Protein AF-A0A8H3FBH2-F1 (afdb_monomer_lite)

Foldseek 3Di:
DPPAAQDPLPDADAAAKWKWFFDFDDLADPVGDGHDSVVGDGAQKIFTQYGHQYHADPVRDHDDHPDHHGDIDGHDPDDADWRDHPPGIMGIDDFWWWFKAQQQFTQEIADPHPTDCCNVVSNLCSPVDDLQQWAWAWADDPQKIKTKTQAHPVVDDDPDQSSSRMMIIIIHGCVLPDLLVVLLSVVLVVVVCVVAPRVPDDSVPQHRNSNHVCNVVNVNLCCLSPPDPVNVVSSCPVCVVVCVCVVVHYYHHVCVVVVPPDPPPVDDDPPCVVVPVVVVCVVVVVVVVVVVVVVVVVVVVVVVVVVVVVVQVVVCVVQPPDPSPRPDDDPDDDD

Radius of gyration: 30.35 Å; chains: 1; bounding box: 99×45×97 Å

Structure (mmCIF, N/CA/C/O backbone):
data_AF-A0A8H3FBH2-F1
#
_entry.id   AF-A0A8H3FBH2-F1
#
loop_
_atom_site.group_PDB
_atom_site.id
_atom_site.type_symbol
_atom_site.label_atom_id
_atom_site.label_alt_id
_atom_site.label_comp_id
_atom_site.label_asym_id
_atom_site.label_entity_id
_atom_site.label_seq_id
_atom_site.pdbx_PDB_ins_code
_atom_site.Cartn_x
_atom_site.Cartn_y
_atom_site.Cartn_z
_atom_site.occupancy
_atom_site.B_iso_or_equiv
_atom_site.auth_seq_id
_atom_site.auth_comp_id
_atom_site.auth_asym_id
_atom_site.auth_atom_id
_atom_site.pdbx_PDB_model_num
ATOM 1 N N . MET A 1 1 ? 21.637 23.596 25.817 1.00 37.56 1 MET A N 1
ATOM 2 C CA . MET A 1 1 ? 20.342 23.343 26.482 1.00 37.56 1 MET A CA 1
ATOM 3 C C . MET A 1 1 ? 19.365 22.841 25.439 1.00 37.56 1 MET A C 1
ATOM 5 O O . MET A 1 1 ? 18.832 23.632 24.676 1.00 37.56 1 MET A O 1
ATOM 9 N N . THR A 1 2 ? 19.213 21.524 25.334 1.00 39.75 2 THR A N 1
ATOM 10 C CA . THR A 1 2 ? 18.189 20.899 24.494 1.00 39.75 2 THR A CA 1
ATOM 11 C C . THR A 1 2 ? 16.824 21.267 25.058 1.00 39.75 2 THR A C 1
ATOM 13 O O . THR A 1 2 ? 16.543 20.982 26.221 1.00 39.75 2 THR A O 1
ATOM 16 N N . THR A 1 3 ? 15.995 21.931 24.261 1.00 43.75 3 THR A N 1
ATOM 17 C CA . THR A 1 3 ? 14.602 22.256 24.578 1.00 43.75 3 THR A CA 1
ATOM 18 C C . THR A 1 3 ? 13.788 20.958 24.623 1.00 43.75 3 THR A C 1
ATOM 20 O O . THR A 1 3 ? 13.034 20.645 23.709 1.00 43.75 3 THR A O 1
ATOM 23 N N . ALA A 1 4 ? 14.004 20.137 25.651 1.00 55.59 4 ALA A N 1
ATOM 24 C CA . ALA A 1 4 ? 13.171 18.981 25.930 1.00 55.59 4 ALA A CA 1
ATOM 25 C C . ALA A 1 4 ? 11.784 19.496 26.334 1.00 55.59 4 ALA A C 1
ATOM 27 O O . ALA A 1 4 ? 11.672 20.436 27.126 1.00 55.59 4 ALA A O 1
ATOM 28 N N . LEU A 1 5 ? 10.737 18.918 25.745 1.00 59.06 5 LEU A N 1
ATOM 29 C CA . LEU A 1 5 ? 9.342 19.205 26.074 1.00 59.06 5 LEU A CA 1
ATOM 30 C C . LEU A 1 5 ? 9.166 19.133 27.601 1.00 59.06 5 LEU A C 1
ATOM 32 O O . LEU A 1 5 ? 9.368 18.078 28.192 1.00 59.06 5 LEU A O 1
ATOM 36 N N . LYS A 1 6 ? 8.836 20.259 28.248 1.00 60.28 6 LYS A N 1
ATOM 37 C CA . LYS A 1 6 ? 8.671 20.337 29.715 1.00 60.28 6 LYS A CA 1
ATOM 38 C C . LYS A 1 6 ? 7.256 19.982 30.185 1.00 60.28 6 LYS A C 1
ATOM 40 O O . LYS A 1 6 ? 7.051 19.766 31.371 1.00 60.28 6 LYS A O 1
ATOM 45 N N . SER A 1 7 ? 6.274 19.975 29.281 1.00 69.69 7 SER A N 1
ATOM 46 C CA . SER A 1 7 ? 4.864 19.748 29.605 1.00 69.69 7 SER A CA 1
ATOM 47 C C . SER A 1 7 ? 4.144 19.038 28.463 1.00 69.69 7 SER A C 1
ATOM 49 O O . SER A 1 7 ? 4.205 19.470 27.312 1.00 69.69 7 SER A O 1
ATOM 51 N N . ILE A 1 8 ? 3.413 17.968 28.779 1.00 70.81 8 ILE A N 1
ATOM 52 C CA . ILE A 1 8 ? 2.594 17.248 27.796 1.00 70.81 8 ILE A CA 1
ATOM 53 C C . ILE A 1 8 ? 1.389 18.081 27.338 1.00 70.81 8 ILE A C 1
ATOM 55 O O . ILE A 1 8 ? 0.970 17.986 26.190 1.00 70.81 8 ILE A O 1
ATOM 59 N N . LYS A 1 9 ? 0.884 18.982 28.195 1.00 69.44 9 LYS A N 1
ATOM 60 C CA . LYS A 1 9 ? -0.254 19.863 27.878 1.00 69.44 9 LYS A CA 1
ATOM 61 C C . LYS A 1 9 ? 0.059 20.880 26.775 1.00 69.44 9 LYS A C 1
ATOM 63 O O . LYS A 1 9 ? -0.863 21.390 26.153 1.00 69.44 9 LYS A O 1
ATOM 68 N N . SER A 1 10 ? 1.339 21.173 26.523 1.00 71.50 10 SER A N 1
ATOM 69 C CA . SER A 1 10 ? 1.757 22.027 25.400 1.00 71.50 10 SER A CA 1
ATOM 70 C C . SER A 1 10 ? 1.878 21.282 24.069 1.00 71.50 10 SER A C 1
ATOM 72 O O . SER A 1 10 ? 2.129 21.911 23.043 1.00 71.50 10 SER A O 1
ATOM 74 N N . LEU A 1 11 ? 1.721 19.954 24.061 1.00 75.94 11 LEU A N 1
ATOM 75 C CA . LEU A 1 11 ? 1.807 19.154 22.847 1.00 75.94 11 LEU A CA 1
ATOM 76 C C . LEU A 1 11 ? 0.431 19.083 22.175 1.00 75.94 11 LEU A C 1
ATOM 78 O O . LEU A 1 11 ? -0.388 18.224 22.489 1.00 75.94 11 LEU A O 1
ATOM 82 N N . ALA A 1 12 ? 0.184 19.994 21.236 1.00 79.75 12 ALA A N 1
ATOM 83 C CA . ALA A 1 12 ? -1.017 19.972 20.409 1.00 79.75 12 ALA A CA 1
ATOM 84 C C . ALA A 1 12 ? -0.816 19.032 19.203 1.00 79.75 12 ALA A C 1
ATOM 86 O O . ALA A 1 12 ? 0.066 19.286 18.374 1.00 79.75 12 ALA A O 1
ATOM 87 N N . PRO A 1 13 ? -1.610 17.955 19.062 1.00 78.56 13 PRO A N 1
ATOM 88 C CA . PRO A 1 13 ? -1.570 17.121 17.870 1.00 78.56 13 PRO A CA 1
ATOM 89 C C . PRO A 1 13 ? -2.038 17.926 16.656 1.00 78.56 13 PRO A C 1
ATOM 91 O O . PRO A 1 13 ? -2.981 18.710 16.736 1.00 78.56 13 PRO A O 1
ATOM 94 N N . LEU A 1 14 ? -1.385 17.737 15.513 1.00 78.25 14 LEU A N 1
ATOM 95 C CA . LEU A 1 14 ? -1.781 18.389 14.265 1.00 78.25 14 LEU A CA 1
ATOM 96 C C . LEU A 1 14 ? -2.680 17.473 13.432 1.00 78.25 14 LEU A C 1
ATOM 98 O O . LEU A 1 14 ? -2.502 16.255 13.439 1.00 78.25 14 LEU A O 1
ATOM 102 N N . LEU A 1 15 ? -3.575 18.082 12.651 1.00 77.75 15 LEU A N 1
ATOM 103 C CA . LEU A 1 15 ? -4.496 17.397 11.739 1.00 77.75 15 LEU A CA 1
ATOM 104 C C . LEU A 1 15 ? -5.381 16.370 12.473 1.00 77.75 15 LEU A C 1
ATOM 106 O O . LEU A 1 15 ? -5.963 16.670 13.508 1.00 77.75 15 LEU A O 1
ATOM 110 N N . ASP A 1 16 ? -5.482 15.168 11.925 1.00 67.62 16 ASP A N 1
ATOM 111 C CA . ASP A 1 16 ? -6.262 14.014 12.368 1.00 67.62 16 ASP A CA 1
ATOM 112 C C . ASP A 1 16 ? -5.559 13.170 13.445 1.00 67.62 16 ASP A C 1
ATOM 114 O O . ASP A 1 16 ? -5.942 12.032 13.696 1.00 67.62 16 ASP A O 1
ATOM 118 N N . ARG A 1 17 ? -4.499 13.690 14.070 1.00 75.25 17 ARG A N 1
ATOM 119 C CA . ARG A 1 17 ? -3.712 12.930 15.043 1.00 75.25 17 ARG A CA 1
ATOM 120 C C . ARG A 1 17 ? -4.320 13.003 16.436 1.00 75.25 17 ARG A C 1
ATOM 122 O O . ARG A 1 17 ? -4.796 14.052 16.867 1.00 75.25 17 ARG A O 1
ATOM 129 N N . ILE A 1 18 ? -4.212 11.899 17.167 1.00 79.56 18 ILE A N 1
ATOM 130 C CA . ILE A 1 18 ? -4.685 11.783 18.547 1.00 79.56 18 ILE A CA 1
ATOM 131 C C . ILE A 1 18 ? -3.493 11.418 19.430 1.00 79.56 18 ILE A C 1
ATOM 133 O O . ILE A 1 18 ? -2.770 10.460 19.147 1.00 79.56 18 ILE A O 1
ATOM 137 N N . LEU A 1 19 ? -3.274 12.209 20.480 1.00 82.06 19 LEU A N 1
ATOM 138 C CA . LEU A 1 19 ? -2.255 11.964 21.494 1.00 82.06 19 LEU A CA 1
ATOM 139 C C . LEU A 1 19 ? -2.876 11.184 22.643 1.00 82.06 19 LEU A C 1
ATOM 141 O O . LEU A 1 19 ? -3.835 11.643 23.270 1.00 82.06 19 LEU A O 1
ATOM 145 N N . VAL A 1 20 ? -2.294 10.027 22.939 1.00 82.38 20 VAL A N 1
ATOM 146 C CA . VAL A 1 20 ? -2.805 9.122 23.966 1.00 82.38 20 VAL A CA 1
ATOM 147 C C . VAL A 1 20 ? -1.720 8.716 24.959 1.00 82.38 20 VAL A C 1
ATOM 149 O O . VAL A 1 20 ? -0.533 8.658 24.626 1.00 82.38 20 VAL A O 1
ATOM 152 N N . GLN A 1 21 ? -2.154 8.405 26.179 1.00 82.75 21 GLN A N 1
ATOM 153 C CA . GLN A 1 21 ? -1.338 7.849 27.254 1.00 82.75 21 GLN A CA 1
ATOM 154 C C . GLN A 1 21 ? -1.846 6.453 27.614 1.00 82.75 21 GLN A C 1
ATOM 156 O O . GLN A 1 21 ? -3.028 6.300 27.924 1.00 82.75 21 GLN A O 1
ATOM 161 N N . ARG A 1 22 ? -0.968 5.443 27.591 1.00 78.56 22 ARG A N 1
ATOM 162 C CA . ARG A 1 22 ? -1.316 4.072 27.999 1.00 78.56 22 ARG A CA 1
ATOM 163 C C . ARG A 1 22 ? -1.758 4.037 29.458 1.00 78.56 22 ARG A C 1
ATOM 165 O O . ARG A 1 22 ? -1.122 4.637 30.323 1.00 78.56 22 ARG A O 1
ATOM 172 N N . ILE A 1 23 ? -2.838 3.313 29.723 1.00 81.06 23 ILE A N 1
ATOM 173 C CA . ILE A 1 23 ? -3.298 3.051 31.083 1.00 81.06 23 ILE A CA 1
ATOM 174 C C . ILE A 1 23 ? -2.440 1.919 31.643 1.00 81.06 23 ILE A C 1
ATOM 176 O O . ILE A 1 23 ? -2.420 0.814 31.102 1.00 81.06 23 ILE A O 1
ATOM 180 N N . LYS A 1 24 ? -1.713 2.201 32.726 1.00 74.38 24 LYS A N 1
ATOM 181 C CA . LYS A 1 24 ? -0.975 1.173 33.464 1.00 74.38 24 LYS A CA 1
ATOM 182 C C . LYS A 1 24 ? -1.979 0.241 34.142 1.00 74.38 24 LYS A C 1
ATOM 184 O O . LYS A 1 24 ? -2.943 0.711 34.744 1.00 74.38 24 LYS A O 1
ATOM 189 N N . ALA A 1 25 ? -1.761 -1.063 34.029 1.00 67.94 25 ALA A N 1
ATOM 190 C CA . ALA A 1 25 ? -2.580 -2.045 34.726 1.00 67.94 25 ALA A CA 1
ATOM 191 C C . ALA A 1 25 ? -2.380 -1.948 36.244 1.00 67.94 25 ALA A C 1
ATOM 193 O O . ALA A 1 25 ? -1.287 -1.634 36.722 1.00 67.94 25 ALA A O 1
ATOM 194 N N . GLU A 1 26 ? -3.449 -2.209 36.996 1.00 67.44 26 GLU A N 1
ATOM 195 C CA . GLU A 1 26 ? -3.398 -2.201 38.454 1.00 67.44 26 GLU A CA 1
ATOM 196 C C . GLU A 1 26 ? -2.443 -3.291 38.940 1.00 67.44 26 GLU A C 1
ATOM 198 O O . GLU A 1 26 ? -2.649 -4.485 38.725 1.00 67.44 26 GLU A O 1
ATOM 203 N N . THR A 1 27 ? -1.387 -2.873 39.635 1.00 68.06 27 THR A N 1
ATOM 204 C CA . THR A 1 27 ? -0.431 -3.785 40.269 1.00 68.06 27 THR A CA 1
ATOM 205 C C . THR A 1 27 ? -1.016 -4.442 41.514 1.00 68.06 27 THR A C 1
ATOM 207 O O . THR A 1 27 ? -0.369 -5.303 42.093 1.00 68.06 27 THR A O 1
ATOM 210 N N . LYS A 1 28 ? -2.232 -4.075 41.935 1.00 73.94 28 LYS A N 1
ATOM 211 C CA . LYS A 1 28 ? -2.906 -4.610 43.117 1.00 73.94 28 LYS A CA 1
ATOM 212 C C . LYS A 1 28 ? -4.163 -5.365 42.702 1.00 73.94 28 LYS A C 1
ATOM 214 O O . LYS A 1 28 ? -5.066 -4.808 42.096 1.00 73.94 28 LYS A O 1
ATOM 219 N N . THR A 1 29 ? -4.221 -6.641 43.055 1.00 71.75 29 THR A N 1
ATOM 220 C CA . THR A 1 29 ? -5.415 -7.476 42.859 1.00 71.75 29 THR A CA 1
ATOM 221 C C . THR A 1 29 ? -6.540 -7.072 43.821 1.00 71.75 29 THR A C 1
ATOM 223 O O . THR A 1 29 ? -6.287 -6.447 44.852 1.00 71.75 29 THR A O 1
ATOM 226 N N . ALA A 1 30 ? -7.785 -7.480 43.542 1.00 71.19 30 ALA A N 1
ATOM 227 C CA . ALA A 1 30 ? -8.941 -7.202 44.409 1.00 71.19 30 ALA A CA 1
ATOM 228 C C . ALA A 1 30 ? -8.778 -7.720 45.858 1.00 71.19 30 ALA A C 1
ATOM 230 O O . ALA A 1 30 ? -9.409 -7.202 46.774 1.00 71.19 30 ALA A O 1
ATOM 231 N N . SER A 1 31 ? -7.902 -8.709 46.080 1.00 74.94 31 SER A N 1
ATOM 232 C CA . SER A 1 31 ? -7.540 -9.246 47.402 1.00 74.94 31 SER A CA 1
ATOM 233 C C . SER A 1 31 ? -6.403 -8.485 48.098 1.00 74.94 31 SER A C 1
ATOM 235 O O . SER A 1 31 ? -6.036 -8.809 49.224 1.00 74.94 31 SER A O 1
ATOM 237 N N . GLY A 1 32 ? -5.834 -7.471 47.447 1.00 77.31 32 GLY A N 1
ATOM 238 C CA . GLY A 1 32 ? -4.784 -6.618 47.990 1.00 77.31 32 GLY A CA 1
ATOM 239 C C . GLY A 1 32 ? -3.350 -7.091 47.751 1.00 77.31 32 GLY A C 1
ATOM 240 O O . GLY A 1 32 ? -2.427 -6.446 48.247 1.00 77.31 32 GLY A O 1
ATOM 241 N N . ILE A 1 33 ? -3.150 -8.163 46.981 1.00 78.00 33 ILE A N 1
ATOM 242 C CA . ILE A 1 33 ? -1.821 -8.694 46.648 1.00 78.00 33 ILE A CA 1
ATOM 243 C C . ILE A 1 33 ? -1.201 -7.854 45.531 1.00 78.00 33 ILE A C 1
ATOM 245 O O . ILE A 1 33 ? -1.842 -7.648 44.494 1.00 78.00 33 ILE A O 1
ATOM 249 N N . TYR A 1 34 ? 0.041 -7.410 45.744 1.00 76.62 34 TYR A N 1
ATOM 250 C CA . TYR A 1 34 ? 0.840 -6.714 44.739 1.00 76.62 34 TYR A CA 1
ATOM 251 C C . TYR A 1 34 ? 1.472 -7.712 43.765 1.00 76.62 34 TYR A C 1
ATOM 253 O O . TYR A 1 34 ? 2.192 -8.623 44.173 1.00 76.62 34 TYR A O 1
ATOM 261 N N . LEU A 1 35 ? 1.197 -7.536 42.477 1.00 74.50 35 LEU A N 1
ATOM 262 C CA . LEU A 1 35 ? 1.805 -8.284 41.390 1.00 74.50 35 LEU A CA 1
ATOM 263 C C . LEU A 1 35 ? 3.151 -7.643 41.014 1.00 74.50 35 LEU A C 1
ATOM 265 O O . LEU A 1 35 ? 3.231 -6.414 40.924 1.00 74.50 35 LEU A O 1
ATOM 269 N N . PRO A 1 36 ? 4.200 -8.447 40.759 1.00 71.19 36 PRO A N 1
ATOM 270 C CA . PRO A 1 36 ? 5.440 -7.938 40.185 1.00 71.19 36 PRO A CA 1
ATOM 271 C C . PRO A 1 36 ? 5.152 -7.296 38.825 1.00 71.19 36 PRO A C 1
ATOM 273 O O . PRO A 1 36 ? 4.384 -7.858 38.043 1.00 71.19 36 PRO A O 1
ATOM 276 N N . GLU A 1 37 ? 5.797 -6.171 38.506 1.00 64.19 37 GLU A N 1
ATOM 277 C CA . GLU A 1 37 ? 5.580 -5.453 37.235 1.00 64.19 37 GLU A CA 1
ATOM 278 C C . GLU A 1 37 ? 5.774 -6.352 36.000 1.00 64.19 37 GLU A C 1
ATOM 280 O O . GLU A 1 37 ? 5.047 -6.221 35.023 1.00 64.19 37 GLU A O 1
ATOM 285 N N . SER A 1 38 ? 6.668 -7.343 36.072 1.00 60.25 38 SER A N 1
ATOM 286 C CA . SER A 1 38 ? 6.904 -8.332 35.007 1.00 60.25 38 SER A CA 1
ATOM 287 C C . SER A 1 38 ? 5.741 -9.303 34.758 1.00 60.25 38 SER A C 1
ATOM 289 O O . SER A 1 38 ? 5.707 -9.972 33.729 1.00 60.25 38 SER A O 1
ATOM 291 N N . SER A 1 39 ? 4.802 -9.415 35.700 1.00 60.56 39 SER A N 1
ATOM 292 C CA . SER A 1 39 ? 3.634 -10.309 35.627 1.00 60.56 39 SER A CA 1
ATOM 293 C C . SER A 1 39 ? 2.360 -9.580 35.190 1.00 60.56 39 SER A C 1
ATOM 295 O O . SER A 1 39 ? 1.330 -10.208 34.937 1.00 60.56 39 SER A O 1
ATOM 297 N N . VAL A 1 40 ? 2.418 -8.249 35.115 1.00 60.75 40 VAL A N 1
ATOM 298 C CA . VAL A 1 40 ? 1.292 -7.389 34.773 1.00 60.75 40 VAL A CA 1
ATOM 299 C C . VAL A 1 40 ? 1.250 -7.223 33.253 1.00 60.75 40 VAL A C 1
ATOM 301 O O . VAL A 1 40 ? 2.137 -6.621 32.656 1.00 60.75 40 VAL A O 1
ATOM 304 N N . LYS A 1 41 ? 0.216 -7.772 32.603 1.00 59.31 41 LYS A N 1
ATOM 305 C CA . LYS A 1 41 ? 0.014 -7.588 31.158 1.00 59.31 41 LYS A CA 1
ATOM 306 C C . LYS A 1 41 ? -0.289 -6.119 30.862 1.00 59.31 41 LYS A C 1
ATOM 308 O O . LYS A 1 41 ? -1.205 -5.556 31.461 1.00 59.31 41 LYS A O 1
ATOM 313 N N . GLU A 1 42 ? 0.437 -5.523 29.917 1.00 62.28 42 GLU A N 1
ATOM 314 C CA . GLU A 1 42 ? 0.102 -4.194 29.406 1.00 62.28 42 GLU A CA 1
ATOM 315 C C . GLU A 1 42 ? -1.328 -4.192 28.854 1.00 62.28 42 GLU A C 1
ATOM 317 O O . GLU A 1 42 ? -1.708 -5.044 28.044 1.00 62.28 42 GLU A O 1
ATOM 322 N N . LEU A 1 43 ? -2.139 -3.239 29.316 1.00 64.25 43 LEU A N 1
ATOM 323 C CA . LEU A 1 43 ? -3.492 -3.064 28.812 1.00 64.25 43 LEU A CA 1
ATOM 324 C C . LEU A 1 43 ? -3.436 -2.355 27.460 1.00 64.25 43 LEU A C 1
ATOM 326 O O . LEU A 1 43 ? -2.757 -1.342 27.282 1.00 64.25 43 LEU A O 1
ATOM 330 N N . ASN A 1 44 ? -4.235 -2.850 26.521 1.00 75.31 44 ASN A N 1
ATOM 331 C CA . ASN A 1 44 ? -4.481 -2.223 25.221 1.00 75.31 44 ASN A CA 1
ATOM 332 C C . ASN A 1 44 ? -5.421 -1.023 25.336 1.00 75.31 44 ASN A C 1
ATOM 334 O O . ASN A 1 44 ? -6.284 -0.809 24.493 1.00 75.31 44 ASN A O 1
ATOM 338 N N . GLU A 1 45 ? -5.299 -0.261 26.413 1.00 78.94 45 GLU A N 1
ATOM 339 C CA . GLU A 1 45 ? -6.182 0.841 26.738 1.00 78.94 45 GLU A CA 1
ATOM 340 C C . GLU A 1 45 ? -5.355 2.101 26.951 1.00 78.94 45 GLU A C 1
ATOM 342 O O . GLU A 1 45 ? -4.277 2.081 27.550 1.00 78.94 45 GLU A O 1
ATOM 347 N N . ALA A 1 46 ? -5.875 3.219 26.465 1.00 82.25 46 ALA A N 1
ATOM 348 C CA . ALA A 1 46 ? -5.251 4.517 26.614 1.00 82.25 46 ALA A CA 1
ATOM 349 C C . ALA A 1 46 ? -6.279 5.574 26.986 1.00 82.25 46 ALA A C 1
ATOM 351 O O . ALA A 1 46 ? -7.459 5.466 26.653 1.00 82.25 46 ALA A O 1
ATOM 352 N N . ARG A 1 47 ? -5.809 6.632 27.640 1.00 83.62 47 ARG A N 1
ATOM 353 C CA . ARG A 1 47 ? -6.562 7.868 27.811 1.00 83.62 47 ARG A CA 1
ATOM 354 C C . ARG A 1 47 ? -6.141 8.863 26.737 1.00 83.62 47 ARG A C 1
ATOM 356 O O . ARG A 1 47 ? -4.949 9.113 26.553 1.00 83.62 47 ARG A O 1
ATOM 363 N N . VAL A 1 48 ? -7.115 9.446 26.050 1.00 85.38 48 VAL A N 1
ATOM 364 C CA . VAL A 1 48 ? -6.881 10.532 25.096 1.00 85.38 48 VAL A CA 1
ATOM 365 C C . VAL A 1 48 ? -6.530 11.799 25.869 1.00 85.38 48 VAL A C 1
ATOM 367 O O . VAL A 1 48 ? -7.312 12.259 26.699 1.00 85.38 48 VAL A O 1
ATOM 370 N N . LEU A 1 49 ? -5.356 12.372 25.608 1.00 83.75 49 LEU A N 1
ATOM 371 C CA . LEU A 1 49 ? -4.910 13.611 26.255 1.00 83.75 49 LEU A CA 1
ATOM 372 C C . LEU A 1 49 ? -5.200 14.840 25.407 1.00 83.75 49 LEU A C 1
ATOM 374 O O . LEU A 1 49 ? -5.572 15.885 25.933 1.00 83.75 49 LEU A O 1
ATOM 378 N N . ALA A 1 50 ? -5.019 14.714 24.096 1.00 83.50 50 ALA A N 1
ATOM 379 C CA . ALA A 1 50 ? -5.282 15.784 23.158 1.00 83.50 50 ALA A CA 1
ATOM 380 C C . ALA A 1 50 ? -5.677 15.213 21.801 1.00 83.50 50 ALA A C 1
ATOM 382 O O . ALA A 1 50 ? -5.239 14.134 21.393 1.00 83.50 50 ALA A O 1
ATOM 383 N N . VAL A 1 51 ? -6.490 15.983 21.093 1.00 83.94 51 VAL A N 1
ATOM 384 C CA . VAL A 1 51 ? -7.025 15.640 19.784 1.00 83.94 51 VAL A CA 1
ATOM 385 C C . VAL A 1 5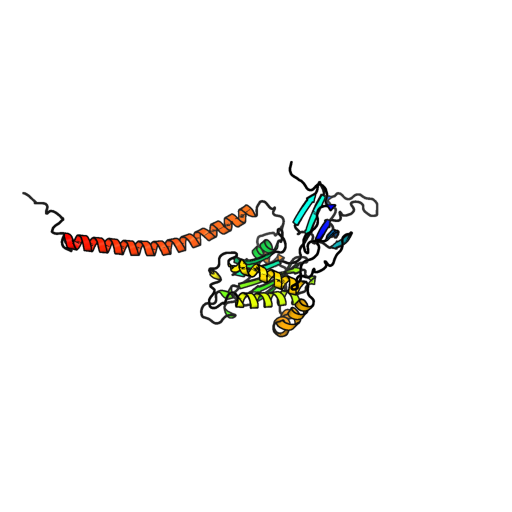1 ? -6.686 16.787 18.847 1.00 83.94 51 VAL A C 1
ATOM 387 O O . VAL A 1 51 ? -6.865 17.953 19.200 1.00 83.94 51 VAL A O 1
ATOM 390 N N . GLY A 1 52 ? -6.136 16.464 17.681 1.00 79.25 52 GLY A N 1
ATOM 391 C CA . GLY A 1 52 ? -5.849 17.466 16.669 1.00 79.25 52 GLY A CA 1
ATOM 392 C C . GLY A 1 52 ? -7.125 18.058 16.066 1.00 79.25 52 GLY A C 1
ATOM 393 O O . GLY A 1 52 ? -8.212 17.511 16.229 1.00 79.25 52 GLY A O 1
ATOM 394 N N . PRO A 1 53 ? -7.026 19.179 15.340 1.00 77.81 53 PRO A N 1
ATOM 395 C CA . PRO A 1 53 ? -8.180 19.900 14.798 1.00 77.81 53 PRO A CA 1
ATOM 396 C C . PRO A 1 53 ? -8.928 19.159 13.672 1.00 77.81 53 PRO A C 1
ATOM 398 O O . PRO A 1 53 ? -9.815 19.746 13.052 1.00 77.81 53 PRO A O 1
ATOM 401 N N . GLY A 1 54 ? -8.550 17.918 13.363 1.00 67.50 54 GLY A N 1
ATOM 402 C CA . GLY A 1 54 ? -9.114 17.140 12.273 1.00 67.50 54 GLY A CA 1
ATOM 403 C C . GLY A 1 54 ? -8.362 17.311 10.957 1.00 67.50 54 GLY A C 1
ATOM 404 O O . GLY A 1 54 ? -7.694 18.323 10.712 1.00 67.50 54 GLY A O 1
ATOM 405 N N . GLY A 1 55 ? -8.462 16.294 10.100 1.00 67.06 55 GLY A N 1
ATOM 406 C CA . GLY A 1 55 ? -8.045 16.389 8.701 1.00 67.06 55 GLY A CA 1
ATOM 407 C C . GLY A 1 55 ? -8.955 17.342 7.920 1.00 67.06 55 GLY A C 1
ATOM 408 O O . GLY A 1 55 ? -10.020 17.716 8.399 1.00 67.06 55 GLY A O 1
ATOM 409 N N . LEU A 1 56 ? -8.541 17.750 6.722 1.00 66.25 56 LEU A N 1
ATOM 410 C CA . LEU A 1 56 ? -9.407 18.501 5.809 1.00 66.25 56 LEU A CA 1
ATOM 411 C C . LEU A 1 56 ? -10.096 17.531 4.844 1.00 66.25 56 LEU A C 1
ATOM 413 O O . LEU A 1 56 ? -9.460 16.581 4.378 1.00 66.25 56 LEU A O 1
ATOM 417 N N . ASP A 1 57 ? -11.370 17.773 4.556 1.00 61.34 57 ASP A N 1
ATOM 418 C CA . ASP A 1 57 ? -12.097 17.148 3.454 1.00 61.34 57 ASP A CA 1
ATOM 419 C C . ASP A 1 57 ? -11.731 17.800 2.105 1.00 61.34 57 ASP A C 1
ATOM 421 O O . ASP A 1 57 ? -10.821 18.632 2.010 1.00 61.34 57 ASP A O 1
ATOM 425 N N . LYS A 1 58 ? -12.386 17.363 1.024 1.00 54.69 58 LYS A N 1
ATOM 426 C CA . LYS A 1 58 ? -12.074 17.800 -0.348 1.00 54.69 58 LYS A CA 1
ATOM 427 C C . LYS A 1 58 ? -12.449 19.267 -0.580 1.00 54.69 58 LYS A C 1
ATOM 429 O O . LYS A 1 58 ? -11.875 19.911 -1.453 1.00 54.69 58 LYS A O 1
ATOM 434 N N . GLU A 1 59 ? -13.371 19.782 0.221 1.00 64.69 59 GLU A N 1
ATOM 435 C CA . GLU A 1 59 ? -13.911 21.134 0.191 1.00 64.69 59 GLU A CA 1
ATOM 436 C C . GLU A 1 59 ? -13.122 22.081 1.118 1.00 64.69 59 GLU A C 1
ATOM 438 O O . GLU A 1 59 ? -13.436 23.267 1.222 1.00 64.69 59 GLU A O 1
ATOM 443 N N . GLY A 1 60 ? -12.073 21.575 1.781 1.00 68.38 60 GLY A N 1
ATOM 444 C CA . GLY A 1 60 ? -11.233 22.337 2.705 1.00 68.38 60 GLY A CA 1
ATOM 445 C C . GLY A 1 60 ? -11.860 22.541 4.086 1.00 68.38 60 GLY A C 1
ATOM 446 O O . GLY A 1 60 ? -11.328 23.306 4.895 1.00 68.38 60 GLY A O 1
ATOM 447 N N . LYS A 1 61 ? -12.969 21.860 4.386 1.00 65.75 61 LYS A N 1
ATOM 448 C CA . LYS A 1 61 ? -13.628 21.868 5.690 1.00 65.75 61 LYS A CA 1
ATOM 449 C C . LYS A 1 61 ? -13.007 20.802 6.600 1.00 65.75 61 LYS A C 1
ATOM 451 O O . LYS A 1 61 ? -12.482 19.780 6.169 1.00 65.75 61 LYS A O 1
ATOM 456 N N . ARG A 1 62 ? -12.975 21.084 7.904 1.00 67.31 62 ARG A N 1
ATOM 457 C CA . ARG A 1 62 ? -12.358 20.198 8.902 1.00 67.31 62 ARG A CA 1
ATOM 458 C C . ARG A 1 62 ? -13.269 19.011 9.211 1.00 67.31 62 ARG A C 1
ATOM 460 O O . ARG A 1 62 ? -14.431 19.201 9.562 1.00 67.31 62 ARG A O 1
ATOM 467 N N . VAL A 1 63 ? -12.706 17.809 9.141 1.00 67.31 63 VAL A N 1
ATOM 468 C CA . VAL A 1 63 ? -13.324 16.556 9.579 1.00 67.31 63 VAL A CA 1
ATOM 469 C C . VAL A 1 63 ? -13.068 16.388 11.070 1.00 67.31 63 VAL A C 1
ATOM 471 O O . VAL A 1 63 ? -11.935 16.144 11.486 1.00 67.31 63 VAL A O 1
ATOM 474 N N . THR A 1 64 ? -14.117 16.525 11.876 1.00 69.44 64 THR A N 1
ATOM 475 C CA . THR A 1 64 ? -14.034 16.381 13.332 1.00 69.44 64 THR A CA 1
ATOM 476 C C . THR A 1 64 ? -13.602 14.959 13.714 1.00 69.44 64 THR A C 1
ATOM 478 O O . THR A 1 64 ? -14.206 13.998 13.234 1.00 69.44 64 THR A O 1
ATOM 481 N N . PRO A 1 65 ? -12.581 14.791 14.571 1.00 68.62 65 PRO A N 1
ATOM 482 C CA . PRO A 1 65 ? -12.187 13.477 15.075 1.00 68.62 65 PRO A CA 1
ATOM 483 C C . PRO A 1 65 ? -13.301 12.800 15.882 1.00 68.62 65 PRO A C 1
ATOM 485 O O . PRO A 1 65 ? -14.096 13.465 16.540 1.00 68.62 65 PRO A O 1
ATOM 488 N N . SER A 1 66 ? -13.336 11.468 15.861 1.00 70.19 66 SER A N 1
ATOM 489 C CA . SER A 1 66 ? -14.381 10.657 16.505 1.00 70.19 66 SER A CA 1
ATOM 490 C C . SER A 1 66 ? -14.242 10.518 18.024 1.00 70.19 66 SER A C 1
ATOM 492 O O . SER A 1 66 ? -15.088 9.891 18.654 1.00 70.19 66 SER A O 1
ATOM 494 N N . VAL A 1 67 ? -13.166 11.052 18.602 1.00 76.94 67 VAL A N 1
ATOM 495 C CA . VAL A 1 67 ? -12.856 10.989 20.035 1.00 76.94 67 VAL A CA 1
ATOM 496 C C . VAL A 1 67 ? -12.466 12.371 20.540 1.00 76.94 67 VAL A C 1
ATOM 498 O O . VAL A 1 67 ? -11.998 13.219 19.776 1.00 76.94 67 VAL A O 1
ATOM 501 N N . THR A 1 68 ? -12.630 12.588 21.837 1.00 82.50 68 THR A N 1
ATOM 502 C CA . THR A 1 68 ? -12.338 13.837 22.540 1.00 82.50 68 THR A CA 1
ATOM 503 C C . THR A 1 68 ? -11.319 13.619 23.660 1.00 82.50 68 THR A C 1
ATOM 505 O O . THR A 1 68 ? -11.023 12.492 24.060 1.00 82.50 68 THR A O 1
ATOM 508 N N . ALA A 1 69 ? -10.717 14.705 24.155 1.00 85.62 69 ALA A N 1
ATOM 509 C CA . ALA A 1 69 ? -9.798 14.619 25.286 1.00 85.62 69 ALA A CA 1
ATOM 510 C C . ALA A 1 69 ? -10.530 14.099 26.533 1.00 85.62 69 ALA A C 1
ATOM 512 O O . ALA A 1 69 ? -11.577 14.617 26.909 1.00 85.62 69 ALA A O 1
ATOM 513 N N . GLY A 1 70 ? -9.950 13.096 27.188 1.00 81.25 70 GLY A N 1
ATOM 514 C CA . GLY A 1 70 ? -10.531 12.410 28.339 1.00 81.25 70 GLY A CA 1
ATOM 515 C C . GLY A 1 70 ? -11.069 11.015 28.026 1.00 81.25 70 GLY A C 1
ATOM 516 O O . GLY A 1 70 ? -11.136 10.206 28.956 1.00 81.25 70 GLY A O 1
ATOM 517 N N . ASP A 1 71 ? -11.359 10.711 26.758 1.00 78.19 71 ASP A N 1
ATOM 518 C CA . ASP A 1 71 ? -11.911 9.419 26.351 1.00 78.19 71 ASP A CA 1
ATOM 519 C C . ASP A 1 71 ? -10.949 8.265 26.643 1.00 78.19 71 ASP A C 1
ATOM 521 O O . ASP A 1 71 ? -9.723 8.385 26.529 1.00 78.19 71 ASP A O 1
ATOM 525 N N . LYS A 1 72 ? -11.527 7.122 27.019 1.00 80.81 72 LYS A N 1
ATOM 526 C CA . LYS A 1 72 ? -10.814 5.855 27.148 1.00 80.81 72 LYS A CA 1
ATOM 527 C C . LYS A 1 72 ? -10.946 5.105 25.829 1.00 80.81 72 LYS A C 1
ATOM 529 O O . LYS A 1 72 ? -12.052 4.775 25.414 1.00 80.81 72 LYS A O 1
ATOM 534 N N . VAL A 1 73 ? -9.822 4.847 25.176 1.00 73.19 73 VAL A N 1
ATOM 535 C CA . VAL A 1 73 ? -9.773 4.240 23.845 1.00 73.19 73 VAL A CA 1
ATOM 536 C C . VAL A 1 73 ? -8.974 2.950 23.878 1.00 73.19 73 VAL A C 1
ATOM 538 O O . VAL A 1 73 ? -8.001 2.827 24.623 1.00 73.19 73 VAL A O 1
ATOM 541 N N . LEU A 1 74 ? -9.385 1.987 23.058 1.00 72.94 74 LEU A N 1
ATOM 542 C CA . LEU A 1 74 ? -8.588 0.796 22.812 1.00 72.94 74 LEU A CA 1
ATOM 543 C C . LEU A 1 74 ? -7.471 1.161 21.828 1.00 72.94 74 LEU A C 1
ATOM 545 O O . LEU A 1 74 ? -7.745 1.739 20.777 1.00 72.94 74 LEU A O 1
ATOM 549 N N . ILE A 1 75 ? -6.227 0.831 22.159 1.00 65.38 75 ILE A N 1
ATOM 550 C CA . ILE A 1 75 ? -5.071 1.059 21.289 1.00 65.38 75 ILE A CA 1
ATOM 551 C C . ILE A 1 75 ? -4.346 -0.260 21.028 1.00 65.38 75 ILE A C 1
ATOM 553 O O . ILE A 1 75 ? -4.326 -1.130 21.902 1.00 65.38 75 ILE A O 1
ATOM 557 N N . PRO A 1 76 ? -3.742 -0.446 19.845 1.00 53.50 76 PRO A N 1
ATOM 558 C CA . PRO A 1 76 ? -3.008 -1.669 19.554 1.00 53.50 76 PRO A CA 1
ATOM 559 C C . PRO A 1 76 ? -1.833 -1.850 20.533 1.00 53.50 76 PRO A C 1
ATOM 561 O O . PRO A 1 76 ? -1.277 -0.875 21.049 1.00 53.50 76 PRO A O 1
ATOM 564 N N . GLN A 1 77 ? -1.422 -3.102 20.773 1.00 50.09 77 GLN A N 1
ATOM 565 C CA . GLN A 1 77 ? -0.259 -3.427 21.626 1.00 50.09 77 GLN A CA 1
ATOM 566 C C . GLN A 1 77 ? 1.005 -2.694 21.163 1.00 50.09 77 GLN A C 1
ATOM 568 O O . GLN A 1 77 ? 1.804 -2.254 21.980 1.00 50.09 77 GLN A O 1
ATOM 573 N N . TYR A 1 78 ? 1.133 -2.477 19.852 1.00 42.88 78 TYR A N 1
ATOM 574 C CA . TYR A 1 78 ? 2.294 -1.861 19.223 1.00 42.88 78 TYR A CA 1
ATOM 575 C C . TYR A 1 78 ? 1.859 -0.866 18.140 1.00 42.88 78 TYR A C 1
ATOM 577 O O . TYR A 1 78 ? 0.838 -1.066 17.481 1.00 42.88 78 TYR A O 1
ATOM 585 N N . GLY A 1 79 ? 2.638 0.202 17.942 1.00 45.66 79 GLY A N 1
ATOM 586 C CA . GLY A 1 79 ? 2.401 1.218 16.910 1.00 45.66 79 GLY A CA 1
ATOM 587 C C . GLY A 1 79 ? 2.411 2.654 17.439 1.00 45.66 79 GLY A C 1
ATOM 588 O O . GLY A 1 79 ? 2.622 2.897 18.624 1.00 45.66 79 GLY A O 1
ATOM 589 N N . GLY A 1 80 ? 2.186 3.608 16.533 1.00 50.91 80 GLY A N 1
ATOM 590 C CA . GLY A 1 80 ? 2.209 5.040 16.828 1.00 50.91 80 GLY A CA 1
ATOM 591 C C . GLY A 1 80 ? 3.619 5.635 16.921 1.00 50.91 80 GLY A C 1
ATOM 592 O O . GLY A 1 80 ? 4.623 4.922 16.935 1.00 50.91 80 GLY A O 1
ATOM 593 N N . SER A 1 81 ? 3.729 6.964 16.888 1.00 53.66 81 SER A N 1
ATOM 594 C CA . SER A 1 81 ? 5.009 7.663 17.079 1.00 53.66 81 SER A CA 1
ATOM 595 C C . SER A 1 81 ? 5.210 7.950 18.570 1.00 53.66 81 SER A C 1
ATOM 597 O O . SER A 1 81 ? 4.395 8.693 19.125 1.00 53.66 81 SER A O 1
ATOM 599 N N . PRO A 1 82 ? 6.244 7.388 19.225 1.00 59.97 82 PRO A N 1
ATOM 600 C CA . PRO A 1 82 ? 6.474 7.621 20.643 1.00 59.97 82 PRO A CA 1
ATOM 601 C C . PRO A 1 82 ? 6.965 9.051 20.878 1.00 59.97 82 PRO A C 1
ATOM 603 O O . PRO A 1 82 ? 7.836 9.552 20.162 1.00 59.97 82 PRO A O 1
ATOM 606 N N . VAL A 1 83 ? 6.420 9.697 21.904 1.00 65.69 83 VAL A N 1
ATOM 607 C CA . VAL A 1 83 ? 6.849 11.006 22.395 1.00 65.69 83 VAL A CA 1
ATOM 608 C C . VAL A 1 83 ? 7.153 10.858 23.878 1.00 65.69 83 VAL A C 1
ATOM 610 O O . VAL A 1 83 ? 6.266 10.523 24.658 1.00 65.69 83 VAL A O 1
ATOM 613 N N . LYS A 1 84 ? 8.406 11.098 24.271 1.00 67.31 84 LYS A N 1
ATOM 614 C CA . LYS A 1 84 ? 8.815 11.102 25.680 1.00 67.31 84 LYS A CA 1
ATOM 615 C C . LYS A 1 84 ? 8.747 12.518 26.230 1.00 67.31 84 LYS A C 1
ATOM 617 O O . LYS A 1 84 ? 9.315 13.438 25.638 1.00 67.31 84 LYS A O 1
ATOM 622 N N . VAL A 1 85 ? 8.065 12.683 27.357 1.00 66.62 85 VAL A N 1
ATOM 623 C CA . VAL A 1 85 ? 8.019 13.941 28.109 1.00 66.62 85 VAL A CA 1
ATOM 624 C C . VAL A 1 85 ? 8.323 13.599 29.563 1.00 66.62 85 VAL A C 1
ATOM 626 O O . VAL A 1 85 ? 7.485 13.034 30.258 1.00 66.62 85 VAL A O 1
ATOM 629 N N . GLY A 1 86 ? 9.548 13.896 30.006 1.00 73.06 86 GLY A N 1
ATOM 630 C CA . GLY A 1 86 ? 10.058 13.399 31.287 1.00 73.06 86 GLY A CA 1
ATOM 631 C C . GLY A 1 86 ? 10.201 11.873 31.282 1.00 73.06 86 GLY A C 1
ATOM 632 O O . GLY A 1 86 ? 10.741 11.316 30.325 1.00 73.06 86 GLY A O 1
ATOM 633 N N . ASP A 1 87 ? 9.681 11.226 32.327 1.00 66.31 87 ASP A N 1
ATOM 634 C CA . ASP A 1 87 ? 9.730 9.768 32.527 1.00 66.31 87 ASP A CA 1
ATOM 635 C C . ASP A 1 87 ? 8.480 9.034 32.000 1.00 66.31 87 ASP A C 1
ATOM 637 O O . ASP A 1 87 ? 8.364 7.815 32.129 1.00 66.31 87 ASP A O 1
ATOM 641 N N . GLU A 1 88 ? 7.535 9.760 31.393 1.00 54.03 88 GLU A N 1
ATOM 642 C CA . GLU A 1 88 ? 6.316 9.191 30.814 1.00 54.03 88 GLU A CA 1
ATOM 643 C C . GLU A 1 88 ? 6.389 9.105 29.282 1.00 54.03 88 GLU A C 1
ATOM 645 O O . GLU A 1 88 ? 6.891 10.005 28.594 1.00 54.03 88 GLU A O 1
ATOM 650 N N . GLU A 1 89 ? 5.856 8.009 28.736 1.00 59.03 89 GLU A N 1
ATOM 651 C CA . GLU A 1 89 ? 5.819 7.732 27.301 1.00 59.03 89 GLU A CA 1
ATOM 652 C C . GLU A 1 89 ? 4.396 7.868 26.742 1.00 59.03 89 GLU A C 1
ATOM 654 O O . GLU A 1 89 ? 3.438 7.276 27.245 1.00 59.03 89 GLU A O 1
ATOM 659 N N . TYR A 1 90 ? 4.273 8.652 25.672 1.00 66.25 90 TYR A N 1
ATOM 660 C CA . TYR A 1 90 ? 3.028 8.920 24.955 1.00 66.25 90 TYR A CA 1
ATOM 661 C C . TYR A 1 90 ? 3.128 8.405 23.521 1.00 66.25 90 TYR A C 1
ATOM 663 O O . TYR A 1 90 ? 4.223 8.276 22.978 1.00 66.25 90 TYR A O 1
ATOM 671 N N . SER A 1 91 ? 1.996 8.117 22.880 1.00 54.81 91 SER A N 1
ATOM 672 C CA . SER A 1 91 ? 1.965 7.598 21.505 1.00 54.81 91 SER A CA 1
ATOM 673 C C . SER A 1 91 ? 1.012 8.393 20.616 1.00 54.81 91 SER A C 1
ATOM 675 O O . SER A 1 91 ? -0.047 8.840 21.055 1.00 54.81 91 SER A O 1
ATOM 677 N N . LEU A 1 92 ? 1.403 8.567 19.352 1.00 49.12 92 LEU A N 1
ATOM 678 C CA . LEU A 1 92 ? 0.636 9.271 18.322 1.00 49.12 92 LEU A CA 1
ATOM 679 C C . LEU A 1 92 ? 0.199 8.287 17.232 1.00 49.12 92 LEU A C 1
ATOM 681 O O . LEU A 1 92 ? 1.056 7.782 16.509 1.00 49.12 92 LEU A O 1
ATOM 685 N N . PHE A 1 93 ? -1.099 8.020 17.100 1.00 42.03 93 PHE A N 1
ATOM 686 C CA . PHE A 1 93 ? -1.631 7.015 16.165 1.00 42.03 93 PHE A CA 1
ATOM 687 C C . PHE A 1 93 ? -2.225 7.634 14.893 1.00 42.03 93 PHE A C 1
ATOM 689 O O . PHE A 1 93 ? -2.702 8.772 14.911 1.00 42.03 93 PHE A O 1
ATOM 696 N N . ARG A 1 94 ? -2.182 6.872 13.789 1.00 52.78 94 ARG A N 1
ATOM 697 C CA . ARG A 1 94 ? -2.872 7.160 12.524 1.00 52.78 94 ARG A CA 1
ATOM 698 C C . ARG A 1 94 ? -3.205 5.853 11.795 1.00 52.78 94 ARG A C 1
ATOM 700 O O . ARG A 1 94 ? -2.484 4.876 11.959 1.00 52.78 94 ARG A O 1
ATOM 707 N N . ASP A 1 95 ? -4.306 5.846 11.049 1.00 43.53 95 ASP A N 1
ATOM 708 C CA . ASP A 1 95 ? -5.142 4.644 10.950 1.00 43.53 95 ASP A CA 1
ATOM 709 C C . ASP A 1 95 ? -4.894 3.703 9.750 1.00 43.53 95 ASP A C 1
ATOM 711 O O . ASP A 1 95 ? -5.453 2.611 9.748 1.00 43.53 95 ASP A O 1
ATOM 715 N N . HIS A 1 96 ? -4.076 4.027 8.733 1.00 52.53 96 HIS A N 1
ATOM 716 C CA . HIS A 1 96 ? -4.035 3.193 7.510 1.00 52.53 96 HIS A CA 1
ATOM 717 C C . HIS A 1 96 ? -2.723 3.219 6.717 1.00 52.53 96 HIS A C 1
ATOM 719 O O . HIS A 1 96 ? -2.106 4.266 6.553 1.00 52.53 96 HIS A O 1
ATOM 725 N N . ASP A 1 97 ? -2.345 2.092 6.118 1.00 72.50 97 ASP A N 1
ATOM 726 C CA . ASP A 1 97 ? -1.137 1.981 5.300 1.00 72.50 97 ASP A CA 1
ATOM 727 C C . ASP A 1 97 ? -1.384 1.134 4.041 1.00 72.50 97 ASP A C 1
ATOM 729 O O . ASP A 1 97 ? -2.021 0.078 4.098 1.00 72.50 97 ASP A O 1
ATOM 733 N N . SER A 1 98 ? -0.856 1.575 2.896 1.00 83.56 98 SER A N 1
ATOM 734 C CA . SER A 1 98 ? -1.004 0.879 1.608 1.00 83.56 98 SER A CA 1
ATOM 735 C C . SER A 1 98 ? 0.222 1.030 0.714 1.00 83.56 98 SER A C 1
ATOM 737 O O . SER A 1 98 ? 0.951 2.018 0.811 1.00 83.56 98 SER A O 1
ATOM 739 N N . CYS A 1 99 ? 0.449 0.069 -0.180 1.00 88.12 99 CYS A N 1
ATOM 740 C CA . CYS A 1 99 ? 1.504 0.153 -1.183 1.00 88.12 99 CYS A CA 1
ATOM 741 C C . CYS A 1 99 ? 1.134 -0.560 -2.487 1.00 88.12 99 CYS A C 1
ATOM 743 O O . CYS A 1 99 ? 0.248 -1.416 -2.532 1.00 88.12 99 CYS A O 1
ATOM 745 N N . ILE A 1 100 ? 1.840 -0.187 -3.551 1.00 92.25 100 ILE A N 1
ATOM 746 C CA . ILE A 1 100 ? 1.844 -0.887 -4.834 1.00 92.25 100 ILE A CA 1
ATOM 747 C C . ILE A 1 100 ? 3.283 -1.304 -5.104 1.00 92.25 100 ILE A C 1
ATOM 749 O O . ILE A 1 100 ? 4.208 -0.490 -5.011 1.00 92.25 100 ILE A O 1
ATOM 753 N N . ALA A 1 101 ? 3.477 -2.574 -5.426 1.00 90.62 101 ALA A N 1
ATOM 754 C CA . ALA A 1 101 ? 4.785 -3.159 -5.662 1.00 90.62 101 ALA A CA 1
ATOM 755 C C . ALA A 1 101 ? 4.814 -3.917 -6.986 1.00 90.62 101 ALA A C 1
ATOM 757 O O . ALA A 1 101 ? 3.813 -4.484 -7.405 1.00 90.62 101 ALA A O 1
ATOM 758 N N . TYR A 1 102 ? 5.983 -3.966 -7.617 1.00 91.94 102 TYR A N 1
ATOM 759 C CA . TYR A 1 102 ? 6.286 -4.932 -8.661 1.00 91.94 102 TYR A CA 1
ATOM 760 C C . TYR A 1 102 ? 7.115 -6.061 -8.049 1.00 91.94 102 TYR A C 1
ATOM 762 O O . TYR A 1 102 ? 8.272 -5.856 -7.660 1.00 91.94 102 TYR A O 1
ATOM 770 N N . ARG A 1 103 ? 6.527 -7.256 -7.942 1.00 88.81 103 ARG A N 1
ATOM 771 C CA . ARG A 1 103 ? 7.087 -8.393 -7.198 1.00 88.81 103 ARG A CA 1
ATOM 772 C C . ARG A 1 103 ? 7.467 -7.949 -5.779 1.00 88.81 103 ARG A C 1
ATOM 774 O O . ARG A 1 103 ? 6.613 -7.570 -4.992 1.00 88.81 103 ARG A O 1
ATOM 781 N N . THR A 1 104 ? 8.759 -7.918 -5.460 1.00 84.19 104 THR A N 1
ATOM 782 C CA . THR A 1 104 ? 9.276 -7.491 -4.150 1.00 84.19 104 THR A CA 1
ATOM 783 C C . THR A 1 104 ? 9.613 -6.001 -4.068 1.00 84.19 104 THR A C 1
ATOM 785 O O . THR A 1 104 ? 10.029 -5.528 -3.015 1.00 84.19 104 THR A O 1
ATOM 788 N N . THR A 1 105 ? 9.537 -5.267 -5.176 1.00 82.12 105 THR A N 1
ATOM 789 C CA . THR A 1 105 ? 9.977 -3.872 -5.260 1.00 82.12 105 THR A CA 1
ATOM 790 C C . THR A 1 105 ? 8.792 -2.942 -5.064 1.00 82.12 105 THR A C 1
ATOM 792 O O . THR A 1 105 ? 7.925 -2.859 -5.926 1.00 82.12 105 THR A O 1
ATOM 795 N N . ILE A 1 106 ? 8.772 -2.201 -3.959 1.00 83.62 106 ILE A N 1
ATOM 796 C CA . ILE A 1 106 ? 7.756 -1.171 -3.714 1.00 83.62 106 ILE A CA 1
ATOM 797 C C . ILE A 1 106 ? 7.939 -0.035 -4.730 1.00 83.62 106 ILE A C 1
ATOM 799 O O . ILE A 1 106 ? 9.011 0.568 -4.808 1.00 83.62 106 ILE A O 1
ATOM 803 N N . LEU A 1 107 ? 6.898 0.248 -5.513 1.00 86.19 107 LEU A N 1
ATOM 804 C CA . LEU A 1 107 ? 6.873 1.318 -6.517 1.00 86.19 107 LEU A CA 1
ATOM 805 C C . LEU A 1 107 ? 6.310 2.618 -5.944 1.00 86.19 107 LEU A C 1
ATOM 807 O O . LEU A 1 107 ? 6.779 3.701 -6.282 1.00 86.19 107 LEU A O 1
ATOM 811 N N . THR A 1 108 ? 5.308 2.506 -5.079 1.00 85.38 108 THR A N 1
ATOM 812 C CA . THR A 1 108 ? 4.666 3.618 -4.379 1.00 85.38 108 THR A CA 1
ATOM 813 C C . THR A 1 108 ? 4.118 3.100 -3.060 1.00 85.38 108 THR A C 1
ATOM 815 O O . THR A 1 108 ? 3.642 1.967 -2.968 1.00 85.38 108 THR A O 1
ATOM 818 N N . GLU A 1 109 ? 4.208 3.919 -2.022 1.00 82.44 109 GLU A N 1
ATOM 819 C CA . GLU A 1 109 ? 3.620 3.605 -0.732 1.00 82.44 109 GLU A CA 1
ATOM 820 C C . GLU A 1 109 ? 3.007 4.853 -0.124 1.00 82.44 109 GLU A C 1
ATOM 822 O O . GLU A 1 109 ? 3.483 5.980 -0.289 1.00 82.44 109 GLU A O 1
ATOM 827 N N . HIS A 1 110 ? 1.945 4.632 0.625 1.00 76.81 110 HIS A N 1
ATOM 828 C CA . HIS A 1 110 ? 1.434 5.608 1.544 1.00 76.81 110 HIS A CA 1
ATOM 829 C C . HIS A 1 110 ? 1.412 4.992 2.932 1.00 76.81 110 HIS A C 1
ATOM 831 O O . HIS A 1 110 ? 0.574 4.144 3.240 1.00 76.81 110 HIS A O 1
ATOM 837 N N . THR A 1 111 ? 2.338 5.463 3.760 1.00 65.88 111 THR A N 1
ATOM 838 C CA . THR A 1 111 ? 2.327 5.221 5.195 1.00 65.88 111 THR A CA 1
ATOM 839 C C . THR A 1 111 ? 1.705 6.410 5.922 1.00 65.88 111 THR A C 1
ATOM 841 O O . THR A 1 111 ? 2.036 7.575 5.664 1.00 65.88 111 THR A O 1
ATOM 844 N N . THR A 1 112 ? 0.803 6.130 6.859 1.00 51.47 112 THR A N 1
ATOM 845 C CA . THR A 1 112 ? 0.253 7.159 7.747 1.00 51.47 112 THR A CA 1
ATOM 846 C C . THR A 1 112 ? 1.098 7.392 8.995 1.00 51.47 112 THR A C 1
ATOM 848 O O . THR A 1 112 ? 0.872 8.387 9.691 1.00 51.47 112 THR A O 1
ATOM 851 N N . SER A 1 113 ? 2.113 6.558 9.246 1.00 45.47 113 SER A N 1
ATOM 852 C CA . SER A 1 113 ? 2.955 6.617 10.441 1.00 45.47 113 SER A CA 1
ATOM 853 C C . SER A 1 113 ? 4.439 6.469 10.104 1.00 45.47 113 SER A C 1
ATOM 855 O O . SER A 1 113 ? 4.856 5.484 9.515 1.00 45.47 113 SER A O 1
ATOM 857 N N . ALA A 1 114 ? 5.299 7.349 10.626 1.00 38.53 114 ALA A N 1
ATOM 858 C CA . ALA A 1 114 ? 6.760 7.162 10.564 1.00 38.53 114 ALA A CA 1
ATOM 859 C C . ALA A 1 114 ? 7.256 5.875 11.281 1.00 38.53 114 ALA A C 1
ATOM 861 O O . ALA A 1 114 ? 8.445 5.566 11.270 1.00 38.53 114 ALA A O 1
ATOM 862 N N . SER A 1 115 ? 6.344 5.143 11.926 1.00 40.19 115 SER A N 1
ATOM 863 C CA . SER A 1 115 ? 6.530 3.882 12.641 1.00 40.19 115 SER A CA 1
ATOM 864 C C . SER A 1 115 ? 5.634 2.748 12.126 1.00 40.19 115 SER A C 1
ATOM 866 O O . SER A 1 115 ? 5.533 1.713 12.785 1.00 40.19 115 SER A O 1
ATOM 868 N N . SER A 1 116 ? 4.965 2.907 10.978 1.00 43.62 116 SER A N 1
ATOM 869 C CA . SER A 1 116 ? 4.103 1.851 10.457 1.00 43.62 116 SER A CA 1
ATOM 870 C C . SER A 1 116 ? 4.909 0.605 10.100 1.00 43.62 116 SER A C 1
ATOM 872 O O . SER A 1 116 ? 5.775 0.627 9.221 1.00 43.62 116 SER A O 1
ATOM 874 N N . GLY A 1 117 ? 4.564 -0.520 10.720 1.00 47.28 117 GLY A N 1
ATOM 875 C CA . GLY A 1 117 ? 5.110 -1.830 10.383 1.00 47.28 117 GLY A CA 1
ATOM 876 C C . GLY A 1 117 ? 4.734 -2.326 8.984 1.00 47.28 117 GLY A C 1
ATOM 877 O O . GLY A 1 117 ? 5.059 -3.459 8.656 1.00 47.28 117 GLY A O 1
ATOM 878 N N . THR A 1 118 ? 4.070 -1.535 8.144 1.00 47.03 118 THR A N 1
ATOM 879 C CA . THR A 1 118 ? 3.661 -1.927 6.791 1.00 47.03 118 THR A CA 1
ATOM 880 C C . THR A 1 118 ? 4.787 -2.022 5.795 1.00 47.03 118 THR A C 1
ATOM 882 O O . THR A 1 118 ? 4.771 -2.966 5.019 1.00 47.03 118 THR A O 1
ATOM 885 N N . SER A 1 119 ? 5.817 -1.179 5.874 1.00 51.19 119 SER A N 1
ATOM 886 C CA . SER A 1 119 ? 7.034 -1.426 5.091 1.00 51.19 119 SER A CA 1
ATOM 887 C C . SER A 1 119 ? 7.658 -2.777 5.486 1.00 51.19 119 SER A C 1
ATOM 889 O O . SER A 1 119 ? 8.068 -3.547 4.620 1.00 51.19 119 SER A O 1
ATOM 891 N N . SER A 1 120 ? 7.617 -3.153 6.777 1.00 55.59 120 SER A N 1
ATOM 892 C CA . SER A 1 120 ? 8.079 -4.475 7.232 1.00 55.59 120 SER A CA 1
ATOM 893 C C . SER A 1 120 ? 7.137 -5.632 6.874 1.00 55.59 120 SER A C 1
ATOM 895 O O . SER A 1 120 ? 7.623 -6.672 6.452 1.00 55.59 120 SER A O 1
ATOM 897 N N . LEU A 1 121 ? 5.814 -5.477 6.979 1.00 63.94 121 LEU A N 1
ATOM 898 C CA . LEU A 1 121 ? 4.847 -6.529 6.639 1.00 63.94 121 LEU A CA 1
ATOM 899 C C . LEU A 1 121 ? 4.763 -6.739 5.128 1.00 63.94 121 LEU A C 1
ATOM 901 O O . LEU A 1 121 ? 4.791 -7.877 4.677 1.00 63.94 121 LEU A O 1
ATOM 905 N N . ALA A 1 122 ? 4.738 -5.665 4.337 1.00 67.69 122 ALA A N 1
ATOM 906 C CA . ALA A 1 122 ? 4.825 -5.759 2.887 1.00 67.69 122 ALA A CA 1
ATOM 907 C C . ALA A 1 122 ? 6.146 -6.420 2.472 1.00 67.69 122 ALA A C 1
ATOM 909 O O . ALA A 1 122 ? 6.127 -7.345 1.674 1.00 67.69 122 ALA A O 1
ATOM 910 N N . SER A 1 123 ? 7.284 -6.051 3.072 1.00 66.81 123 SER A N 1
ATOM 911 C CA . SER A 1 123 ? 8.569 -6.700 2.756 1.00 66.81 123 SER A CA 1
ATOM 912 C C . SER A 1 123 ? 8.613 -8.193 3.109 1.00 66.81 123 SER A C 1
ATOM 914 O O . SER A 1 123 ? 9.329 -8.941 2.450 1.00 66.81 123 SER A O 1
ATOM 916 N N . LEU A 1 124 ? 7.844 -8.642 4.107 1.00 71.19 124 LEU A N 1
ATOM 917 C CA . LEU A 1 124 ? 7.709 -10.062 4.459 1.00 71.19 124 LEU A CA 1
ATOM 918 C C . LEU A 1 124 ? 6.746 -10.812 3.527 1.00 71.19 124 LEU A C 1
ATOM 920 O O . LEU A 1 124 ? 6.956 -11.986 3.226 1.00 71.19 124 LEU A O 1
ATOM 924 N N . ILE A 1 125 ? 5.691 -10.137 3.072 1.00 78.19 125 ILE A N 1
ATOM 925 C CA . ILE A 1 125 ? 4.593 -10.739 2.309 1.00 78.19 125 ILE A CA 1
ATOM 926 C C . ILE A 1 125 ? 4.873 -10.744 0.811 1.00 78.19 125 ILE A C 1
ATOM 928 O O . ILE A 1 125 ? 4.633 -11.751 0.154 1.00 78.19 125 ILE A O 1
ATOM 932 N N . LEU A 1 126 ? 5.405 -9.652 0.262 1.00 84.25 126 LEU A N 1
ATOM 933 C CA . LEU A 1 126 ? 5.659 -9.504 -1.171 1.00 84.25 126 LEU A CA 1
ATOM 934 C C . LEU A 1 126 ? 6.525 -10.640 -1.755 1.00 84.25 126 LEU A C 1
ATOM 936 O O . LEU A 1 126 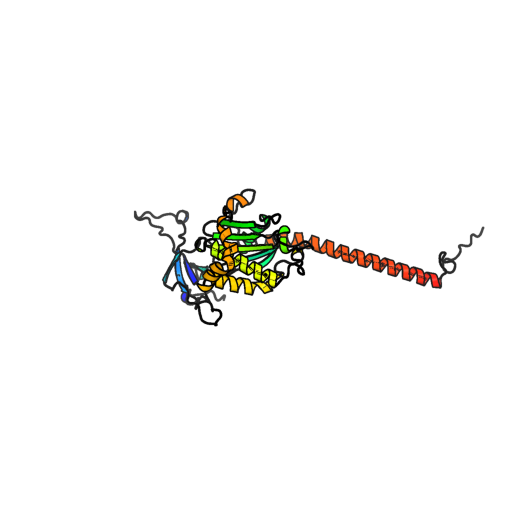? 6.191 -11.124 -2.832 1.00 84.25 126 LEU A O 1
ATOM 940 N N . PRO A 1 127 ? 7.581 -11.149 -1.081 1.00 85.00 127 PRO A N 1
ATOM 941 C CA . PRO A 1 127 ? 8.338 -12.306 -1.574 1.00 85.00 127 PRO A CA 1
ATOM 942 C C . PRO A 1 127 ? 7.560 -13.630 -1.588 1.00 85.00 127 PRO A C 1
ATOM 944 O O . PRO A 1 127 ? 8.033 -14.598 -2.179 1.00 85.00 127 PRO A O 1
ATOM 947 N N . LYS A 1 128 ? 6.420 -13.703 -0.892 1.00 84.62 128 LYS A N 1
ATOM 948 C CA . LYS A 1 128 ? 5.562 -14.893 -0.783 1.00 84.62 128 LYS A CA 1
ATOM 949 C C . LYS A 1 128 ? 4.393 -14.870 -1.763 1.00 84.62 128 LYS A C 1
ATOM 951 O O . LYS A 1 128 ? 3.745 -15.896 -1.934 1.00 84.62 128 LYS A O 1
ATOM 956 N N . ILE A 1 129 ? 4.120 -13.722 -2.378 1.00 88.50 129 ILE A N 1
ATOM 957 C CA . ILE A 1 129 ? 3.066 -13.575 -3.377 1.00 88.50 129 ILE A CA 1
ATOM 958 C C . ILE A 1 129 ? 3.575 -14.124 -4.710 1.00 88.50 129 ILE A C 1
ATOM 960 O O . ILE A 1 129 ? 4.629 -13.723 -5.209 1.00 88.50 129 ILE A O 1
ATOM 964 N N . ASP A 1 130 ? 2.819 -15.063 -5.272 1.00 89.62 130 ASP A N 1
ATOM 965 C CA . ASP A 1 130 ? 3.079 -15.625 -6.591 1.00 89.62 130 ASP A CA 1
ATOM 966 C C . ASP A 1 130 ? 2.275 -14.865 -7.652 1.00 89.62 130 ASP A C 1
ATOM 968 O O . ASP A 1 130 ? 1.106 -14.548 -7.462 1.00 89.62 130 ASP A O 1
ATOM 972 N N . HIS A 1 131 ? 2.911 -14.605 -8.789 1.00 91.75 131 HIS A N 1
ATOM 973 C CA . HIS A 1 131 ? 2.332 -13.905 -9.936 1.00 91.75 131 HIS A CA 1
ATOM 974 C C . HIS A 1 131 ? 2.066 -14.850 -11.119 1.00 91.75 131 HIS A C 1
ATOM 976 O O . HIS A 1 131 ? 1.824 -14.405 -12.238 1.00 91.75 131 HIS A O 1
ATOM 982 N N . ALA A 1 132 ? 2.142 -16.171 -10.916 1.00 90.38 132 ALA A N 1
ATOM 983 C CA . ALA A 1 132 ? 1.819 -17.143 -11.958 1.00 90.38 132 ALA A CA 1
ATOM 984 C C . ALA A 1 132 ? 0.324 -17.160 -12.316 1.00 90.38 132 ALA A C 1
ATOM 986 O O . ALA A 1 132 ? -0.035 -17.532 -13.434 1.00 90.38 132 ALA A O 1
ATOM 987 N N . LYS A 1 133 ? -0.550 -16.793 -11.370 1.00 90.94 133 LYS A N 1
ATOM 988 C CA . LYS A 1 133 ? -2.006 -16.724 -11.549 1.00 90.94 133 LYS A CA 1
ATOM 989 C C . LYS A 1 133 ? -2.563 -15.489 -10.838 1.00 90.94 133 LYS A C 1
ATOM 991 O O . LYS A 1 133 ? -1.996 -15.116 -9.814 1.00 90.94 133 LYS A O 1
ATOM 996 N N . PRO A 1 134 ? -3.668 -14.899 -11.322 1.00 90.56 134 PRO A N 1
ATOM 997 C CA . PRO A 1 134 ? -4.307 -13.774 -10.649 1.00 90.56 134 PRO A CA 1
ATOM 998 C C . PRO A 1 134 ? -4.811 -14.201 -9.268 1.00 90.56 134 PRO A C 1
ATOM 1000 O O . PRO A 1 134 ? -5.431 -15.261 -9.128 1.00 90.56 134 PRO A O 1
ATOM 1003 N N . GLN A 1 135 ? -4.551 -13.392 -8.243 1.00 90.12 135 GLN A N 1
ATOM 1004 C CA . GLN A 1 135 ? -4.886 -13.719 -6.856 1.00 90.12 135 GLN A CA 1
ATOM 1005 C C . GLN A 1 135 ? -5.514 -12.527 -6.134 1.00 90.12 135 GLN A C 1
ATOM 1007 O O . GLN A 1 135 ? -5.073 -11.386 -6.249 1.00 90.12 135 GLN A O 1
ATOM 1012 N N . LYS A 1 136 ? -6.542 -12.812 -5.330 1.00 90.88 136 LYS A N 1
ATOM 1013 C CA . LYS A 1 136 ? -7.128 -11.888 -4.353 1.00 90.88 136 LYS A CA 1
ATOM 1014 C C . LYS A 1 136 ? -7.189 -12.632 -3.024 1.00 90.88 136 LYS A C 1
ATOM 1016 O O . LYS A 1 136 ? -7.909 -13.626 -2.922 1.00 90.88 136 LYS A O 1
ATOM 1021 N N . LEU A 1 137 ? -6.424 -12.198 -2.027 1.00 90.50 137 LEU A N 1
ATOM 1022 C CA . LEU A 1 137 ? -6.270 -12.947 -0.775 1.00 90.50 137 LEU A CA 1
ATOM 1023 C C . LEU A 1 137 ? -6.148 -12.001 0.420 1.00 90.50 137 LEU A C 1
ATOM 1025 O O . LEU A 1 137 ? -5.729 -10.848 0.302 1.00 90.50 137 LEU A O 1
ATOM 1029 N N . THR A 1 138 ? -6.587 -12.481 1.581 1.00 89.81 138 THR A N 1
ATOM 1030 C CA . THR A 1 138 ? -6.432 -11.782 2.859 1.00 89.81 138 THR A CA 1
ATOM 1031 C C . THR A 1 138 ? -5.549 -12.591 3.791 1.00 89.81 138 THR A C 1
ATOM 1033 O O . THR A 1 138 ? -5.907 -13.706 4.164 1.00 89.81 138 THR A O 1
ATOM 1036 N N . TYR A 1 139 ? -4.435 -12.010 4.224 1.00 86.25 139 TYR A N 1
ATOM 1037 C CA . TYR A 1 139 ? -3.697 -12.539 5.359 1.00 86.25 139 TYR A CA 1
ATOM 1038 C C . TYR A 1 139 ? -4.239 -11.954 6.659 1.00 86.25 139 TYR A C 1
ATOM 1040 O O . TYR A 1 139 ? -4.440 -10.745 6.776 1.00 86.25 139 TYR A O 1
ATOM 1048 N N . THR A 1 140 ? -4.465 -12.803 7.653 1.00 80.56 140 THR A N 1
ATOM 1049 C CA . THR A 1 140 ? -4.852 -12.373 8.998 1.00 80.56 140 THR A CA 1
ATOM 1050 C C . THR A 1 140 ? -3.632 -12.362 9.899 1.00 80.56 140 THR A C 1
ATOM 1052 O O . THR A 1 140 ? -2.905 -13.355 9.955 1.00 80.56 140 THR A O 1
ATOM 1055 N N . HIS A 1 141 ? -3.430 -11.267 10.626 1.00 70.12 141 HIS A N 1
ATOM 1056 C CA . HIS A 1 141 ? -2.390 -11.153 11.638 1.00 70.12 141 HIS A CA 1
ATOM 1057 C C . HIS A 1 141 ? -2.913 -10.357 12.836 1.00 70.12 141 HIS A C 1
ATOM 1059 O O . HIS A 1 141 ? -3.086 -9.138 12.759 1.00 70.12 141 HIS A O 1
ATOM 1065 N N . ASN A 1 142 ? -3.160 -11.035 13.958 1.00 69.12 142 ASN A N 1
ATOM 1066 C CA . ASN A 1 142 ? -3.766 -10.432 15.146 1.00 69.12 142 ASN A CA 1
ATOM 1067 C C . ASN A 1 142 ? -5.095 -9.718 14.814 1.00 69.12 142 ASN A C 1
ATOM 1069 O O . ASN A 1 142 ? -6.039 -10.348 14.345 1.00 69.12 142 ASN A O 1
ATOM 1073 N N . GLN A 1 143 ? -5.172 -8.405 15.052 1.00 62.56 143 GLN A N 1
ATOM 1074 C CA . GLN A 1 143 ? -6.351 -7.573 14.780 1.00 62.56 143 GLN A CA 1
ATOM 1075 C C . GLN A 1 143 ? -6.332 -6.918 13.390 1.00 62.56 143 GLN A C 1
ATOM 1077 O O . GLN A 1 143 ? -7.300 -6.247 13.024 1.00 62.56 143 GLN A O 1
ATOM 1082 N N . ASN A 1 144 ? -5.262 -7.124 12.617 1.00 69.81 144 ASN A N 1
ATOM 1083 C CA . ASN A 1 144 ? -5.074 -6.535 11.298 1.00 69.81 144 ASN A CA 1
ATOM 1084 C C . ASN A 1 144 ? -5.293 -7.575 10.203 1.00 69.81 144 ASN A C 1
ATOM 1086 O O . ASN A 1 144 ? -4.835 -8.718 10.285 1.00 69.81 144 ASN A O 1
ATOM 1090 N N . PHE A 1 145 ? -5.955 -7.141 9.142 1.00 81.56 145 PHE A N 1
ATOM 1091 C CA . PHE A 1 145 ? -6.055 -7.861 7.891 1.00 81.56 145 PHE A CA 1
ATOM 1092 C C . PHE A 1 145 ? -5.182 -7.184 6.845 1.00 81.56 145 PHE A C 1
ATOM 1094 O O . PHE A 1 145 ? -5.130 -5.959 6.727 1.00 81.56 145 PHE A O 1
ATOM 1101 N N . ILE A 1 146 ? -4.476 -8.011 6.091 1.00 85.88 146 ILE A N 1
ATOM 1102 C CA . ILE A 1 146 ? -3.600 -7.589 5.014 1.00 85.88 146 ILE A CA 1
ATOM 1103 C C . ILE A 1 146 ? -4.245 -8.098 3.741 1.00 85.88 146 ILE A C 1
ATOM 1105 O O . ILE A 1 146 ? -4.248 -9.296 3.464 1.00 85.88 146 ILE A O 1
ATOM 1109 N N . HIS A 1 147 ? -4.851 -7.185 3.003 1.00 89.12 147 HIS A N 1
ATOM 1110 C CA . HIS A 1 147 ? -5.550 -7.498 1.771 1.00 89.12 147 HIS A CA 1
ATOM 1111 C C . HIS A 1 147 ? -4.624 -7.199 0.608 1.00 89.12 147 HIS A C 1
ATOM 1113 O O . HIS A 1 147 ? -3.989 -6.141 0.589 1.00 89.12 147 HIS A O 1
ATOM 1119 N N . TYR A 1 148 ? -4.568 -8.101 -0.368 1.00 92.94 148 TYR A N 1
ATOM 1120 C CA . TYR A 1 148 ? -3.869 -7.814 -1.608 1.00 92.94 148 TYR A CA 1
ATOM 1121 C C . TYR A 1 148 ? -4.591 -8.344 -2.843 1.00 92.94 148 TYR A C 1
ATOM 1123 O O . TYR A 1 148 ? -5.342 -9.323 -2.788 1.00 92.94 148 TYR A O 1
ATOM 1131 N N . ILE A 1 149 ? -4.332 -7.670 -3.960 1.00 93.50 149 ILE A N 1
ATOM 1132 C CA . ILE A 1 149 ? -4.622 -8.123 -5.318 1.00 93.50 149 ILE A CA 1
ATOM 1133 C C . ILE A 1 149 ? -3.272 -8.270 -6.014 1.00 93.50 149 ILE A C 1
ATOM 1135 O O . ILE A 1 149 ? -2.510 -7.305 -6.065 1.00 93.50 149 ILE A O 1
ATOM 1139 N N . ALA A 1 150 ? -2.968 -9.468 -6.498 1.00 94.19 150 ALA A N 1
ATOM 1140 C CA . ALA A 1 150 ? -1.789 -9.742 -7.303 1.00 94.19 150 ALA A CA 1
ATOM 1141 C C . ALA A 1 150 ? -2.234 -10.076 -8.722 1.00 94.19 150 ALA A C 1
ATOM 1143 O O . ALA A 1 150 ? -3.030 -10.996 -8.931 1.00 94.19 150 ALA A O 1
ATOM 1144 N N . ASP A 1 151 ? -1.716 -9.311 -9.671 1.00 93.56 151 ASP A N 1
ATOM 1145 C CA . ASP A 1 151 ? -1.973 -9.538 -11.083 1.00 93.56 151 ASP A CA 1
ATOM 1146 C C . ASP A 1 151 ? -1.032 -10.615 -11.618 1.00 93.56 151 ASP A C 1
ATOM 1148 O O . ASP A 1 151 ? 0.011 -10.897 -11.023 1.00 93.56 151 ASP A O 1
ATOM 1152 N N . ALA A 1 152 ? -1.404 -11.216 -12.742 1.00 91.75 152 ALA A N 1
ATOM 1153 C CA . ALA A 1 152 ? -0.579 -12.180 -13.454 1.00 91.75 152 ALA A CA 1
ATOM 1154 C C . ALA A 1 152 ? -0.458 -11.814 -14.936 1.00 91.75 152 ALA A C 1
ATOM 1156 O O . ALA A 1 152 ? -1.293 -11.081 -15.467 1.00 91.75 152 ALA A O 1
ATOM 1157 N N . PRO A 1 153 ? 0.536 -12.359 -15.661 1.00 89.69 153 PRO A N 1
ATOM 1158 C CA . PRO A 1 153 ? 0.659 -12.130 -17.100 1.00 89.69 153 PRO A CA 1
ATOM 1159 C C . PRO A 1 153 ? -0.605 -12.488 -17.895 1.00 89.69 153 PRO A C 1
ATOM 1161 O O . PRO A 1 153 ? -0.852 -11.893 -18.933 1.00 89.69 153 PRO A O 1
ATOM 1164 N N . SER A 1 154 ? -1.424 -13.426 -17.403 1.00 88.38 154 SER A N 1
ATOM 1165 C CA . SER A 1 154 ? -2.698 -13.802 -18.030 1.00 88.38 154 SER A CA 1
ATOM 1166 C C . SER A 1 154 ? -3.775 -12.715 -17.983 1.00 88.38 154 SER A C 1
ATOM 1168 O O . SER A 1 154 ? -4.733 -12.807 -18.744 1.00 88.38 154 SER A O 1
ATOM 1170 N N . ASP A 1 155 ? -3.651 -11.720 -17.098 1.00 87.38 155 ASP A N 1
ATOM 1171 C CA . ASP A 1 155 ? -4.610 -10.610 -16.993 1.00 87.38 155 ASP A CA 1
ATOM 1172 C C . ASP A 1 155 ? -4.446 -9.576 -18.118 1.00 87.38 155 ASP A C 1
ATOM 1174 O O . ASP A 1 155 ? -5.287 -8.689 -18.265 1.00 87.38 155 ASP A O 1
ATOM 1178 N N . TYR A 1 156 ? -3.378 -9.681 -18.915 1.00 85.19 156 TYR A N 1
ATOM 1179 C CA . TYR A 1 156 ? -3.007 -8.685 -19.911 1.00 85.19 156 TYR A CA 1
ATOM 1180 C C . TYR A 1 156 ? -2.771 -9.325 -21.296 1.00 85.19 156 TYR A C 1
ATOM 1182 O O . TYR A 1 156 ? -2.115 -10.365 -21.389 1.00 85.19 156 TYR A O 1
ATOM 1190 N N . PRO A 1 157 ? -3.274 -8.728 -22.396 1.00 78.62 157 PRO A N 1
ATOM 1191 C CA . PRO A 1 157 ? -3.036 -9.218 -23.757 1.00 78.62 157 PRO A CA 1
ATOM 1192 C C . PRO A 1 157 ? -1.540 -9.215 -24.129 1.00 78.62 157 PRO A C 1
ATOM 1194 O O . PRO A 1 157 ? -0.777 -8.345 -23.720 1.00 78.62 157 PRO A O 1
ATOM 1197 N N . SER A 1 158 ? -1.087 -10.199 -24.909 1.00 65.06 158 SER A N 1
ATOM 1198 C CA . SER A 1 158 ? 0.342 -10.483 -25.103 1.00 65.06 158 SER A CA 1
ATOM 1199 C C . SER A 1 158 ? 1.037 -9.615 -26.167 1.00 65.06 158 SER A C 1
ATOM 1201 O O . SER A 1 158 ? 1.037 -9.967 -27.347 1.00 65.06 158 SER A O 1
ATOM 1203 N N . SER A 1 159 ? 1.723 -8.560 -25.715 1.00 59.34 159 SER A N 1
ATOM 1204 C CA . SER A 1 159 ? 2.888 -7.923 -26.374 1.00 59.34 159 SER A CA 1
ATOM 1205 C C . SER A 1 159 ? 4.011 -7.531 -25.385 1.00 59.34 159 SER A C 1
ATOM 1207 O O . SER A 1 159 ? 4.847 -6.689 -25.691 1.00 59.34 159 SER A O 1
ATOM 1209 N N . ASP A 1 160 ? 4.058 -8.230 -24.242 1.00 62.50 160 ASP A N 1
ATOM 1210 C CA . ASP A 1 160 ? 4.957 -8.096 -23.070 1.00 62.50 160 ASP A CA 1
ATOM 1211 C C . ASP A 1 160 ? 4.545 -7.069 -21.979 1.00 62.50 160 ASP A C 1
ATOM 1213 O O . ASP A 1 160 ? 5.285 -6.136 -21.657 1.00 62.50 160 ASP A O 1
ATOM 1217 N N . PRO A 1 161 ? 3.362 -7.242 -21.351 1.00 69.00 161 PRO A N 1
ATOM 1218 C CA . PRO A 1 161 ? 2.911 -6.401 -20.247 1.00 69.00 161 PRO A CA 1
ATOM 1219 C C . PRO A 1 161 ? 3.585 -6.823 -18.933 1.00 69.00 161 PRO A C 1
ATOM 1221 O O . PRO A 1 161 ? 3.159 -7.745 -18.232 1.00 69.00 161 PRO A O 1
ATOM 1224 N N . THR A 1 162 ? 4.622 -6.086 -18.533 1.00 85.75 162 THR A N 1
ATOM 1225 C CA . THR A 1 162 ? 5.257 -6.239 -17.205 1.00 85.75 162 THR A CA 1
ATOM 1226 C C . THR A 1 162 ? 4.295 -5.968 -16.036 1.00 85.75 162 THR A C 1
ATOM 1228 O O . THR A 1 162 ? 4.603 -6.286 -14.889 1.00 85.75 162 THR A O 1
ATOM 1231 N N . ALA A 1 163 ? 3.096 -5.449 -16.317 1.00 89.31 163 ALA A N 1
ATOM 1232 C CA . ALA A 1 163 ? 2.023 -5.226 -15.353 1.00 89.31 163 ALA A CA 1
ATOM 1233 C C . ALA A 1 163 ? 1.577 -6.507 -14.623 1.00 89.31 163 ALA A C 1
ATOM 1235 O O . ALA A 1 163 ? 1.183 -6.443 -13.462 1.00 89.31 163 ALA A O 1
ATOM 1236 N N . GLY A 1 164 ? 1.747 -7.687 -15.232 1.00 90.88 164 GLY A N 1
ATOM 1237 C CA . GLY A 1 164 ? 1.441 -8.979 -14.605 1.00 90.88 164 GLY A CA 1
ATOM 1238 C C . GLY A 1 164 ? 2.302 -9.342 -13.387 1.00 90.88 164 GLY A C 1
ATOM 1239 O O . GLY A 1 164 ? 2.168 -10.435 -12.858 1.00 90.88 164 GLY A O 1
ATOM 1240 N N . GLY A 1 165 ? 3.233 -8.484 -12.959 1.00 91.88 165 GLY A N 1
ATOM 1241 C CA . GLY A 1 165 ? 3.956 -8.628 -11.692 1.00 91.88 165 GLY A CA 1
ATOM 1242 C C . GLY A 1 165 ? 3.547 -7.612 -10.624 1.00 91.88 165 GLY A C 1
ATOM 1243 O O . GLY A 1 165 ? 4.279 -7.457 -9.647 1.00 91.88 165 GLY A O 1
ATOM 1244 N N . LEU A 1 166 ? 2.451 -6.872 -10.819 1.00 95.25 166 LEU A N 1
ATOM 1245 C CA . LEU A 1 166 ? 1.981 -5.862 -9.875 1.00 95.25 166 LEU A CA 1
ATOM 1246 C C . LEU A 1 166 ? 1.195 -6.487 -8.719 1.00 95.25 166 LEU A C 1
ATOM 1248 O O . LEU A 1 166 ? 0.345 -7.356 -8.903 1.00 95.25 166 LEU A O 1
ATOM 1252 N N . THR A 1 167 ? 1.478 -6.004 -7.513 1.00 95.31 167 THR A N 1
ATOM 1253 C CA . THR A 1 167 ? 0.736 -6.288 -6.286 1.00 95.31 167 THR A CA 1
ATOM 1254 C C . THR A 1 167 ? 0.214 -4.982 -5.706 1.00 95.31 167 THR A C 1
ATOM 1256 O O . THR A 1 167 ? 0.981 -4.045 -5.481 1.00 95.31 167 THR A O 1
ATOM 1259 N N . TYR A 1 168 ? -1.074 -4.954 -5.389 1.00 94.56 168 TYR A N 1
ATOM 1260 C CA . TYR A 1 168 ? -1.756 -3.876 -4.681 1.00 94.56 168 TYR A CA 1
ATOM 1261 C C . TYR A 1 168 ? -2.069 -4.359 -3.273 1.00 94.56 168 TYR A C 1
ATOM 1263 O O . TYR A 1 168 ? -2.788 -5.345 -3.130 1.00 94.56 168 TYR A O 1
ATOM 1271 N N . LEU A 1 169 ? -1.543 -3.698 -2.241 1.00 91.19 169 LEU A N 1
ATOM 1272 C CA . LEU A 1 169 ? -1.638 -4.163 -0.857 1.00 91.19 169 LEU A CA 1
ATOM 1273 C C . LEU A 1 169 ? -2.125 -3.053 0.076 1.00 91.19 169 LEU A C 1
ATOM 1275 O O . LEU A 1 169 ? -1.692 -1.903 -0.005 1.00 91.19 169 LEU A O 1
A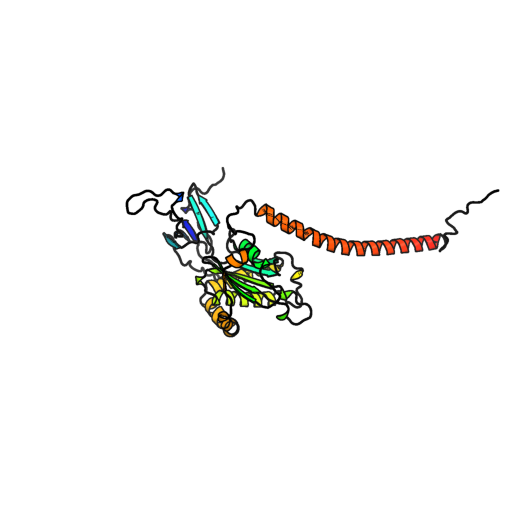TOM 1279 N N . VAL A 1 170 ? -3.007 -3.416 1.005 1.00 87.19 170 VAL A N 1
ATOM 1280 C CA . VAL A 1 170 ? -3.470 -2.538 2.082 1.00 87.19 170 VAL A CA 1
ATOM 1281 C C . VAL A 1 170 ? -3.533 -3.305 3.394 1.00 87.19 170 VAL A C 1
ATOM 1283 O O . VAL A 1 170 ? -3.970 -4.457 3.438 1.00 87.19 170 VAL A O 1
ATOM 1286 N N . VAL A 1 171 ? -3.107 -2.652 4.471 1.00 81.81 171 VAL A N 1
ATOM 1287 C CA . VAL A 1 171 ? -3.293 -3.152 5.832 1.00 81.81 171 VAL A CA 1
ATOM 1288 C C . VAL A 1 171 ? -4.411 -2.358 6.481 1.00 81.81 171 VAL A C 1
ATOM 1290 O O . VAL A 1 171 ? -4.363 -1.130 6.547 1.00 81.81 171 VAL A O 1
ATOM 1293 N N . ALA A 1 172 ? -5.429 -3.071 6.944 1.00 75.19 172 ALA A N 1
ATOM 1294 C CA . ALA A 1 172 ? -6.601 -2.498 7.579 1.00 75.19 172 ALA A CA 1
ATOM 1295 C C . ALA A 1 172 ? -6.926 -3.253 8.867 1.00 75.19 172 ALA A C 1
ATOM 1297 O O . ALA A 1 172 ? -6.629 -4.440 9.005 1.00 75.19 172 ALA A O 1
ATOM 1298 N N . SER A 1 173 ? -7.575 -2.576 9.812 1.00 72.00 173 SER A N 1
ATOM 1299 C CA . SER A 1 173 ? -8.164 -3.266 10.958 1.00 72.00 173 SER A CA 1
ATOM 1300 C C . SER A 1 173 ? -9.234 -4.251 10.482 1.00 72.00 173 SER A C 1
ATOM 1302 O O . SER A 1 173 ? -10.007 -3.962 9.566 1.00 72.00 173 SER A O 1
ATOM 1304 N N . SER A 1 174 ? -9.314 -5.403 11.144 1.00 70.56 174 SER A N 1
ATOM 1305 C CA . SER A 1 174 ? -10.332 -6.431 10.895 1.00 70.56 174 SER A CA 1
ATOM 1306 C C . SER A 1 174 ? -11.775 -5.906 10.958 1.00 70.56 174 SER A C 1
ATOM 1308 O O . SER A 1 174 ? -12.657 -6.466 10.303 1.00 70.56 174 SER A O 1
ATOM 1310 N N . SER A 1 175 ? -12.020 -4.796 11.666 1.00 68.38 175 SER A N 1
ATOM 1311 C CA . SER A 1 175 ? -13.330 -4.134 11.757 1.00 68.38 175 SER A CA 1
ATOM 1312 C C . SER A 1 175 ? -13.848 -3.574 10.426 1.00 68.38 175 SER A C 1
ATOM 1314 O O . SER A 1 175 ? -15.059 -3.451 10.255 1.00 68.38 175 SER A O 1
ATOM 1316 N N . PHE A 1 176 ? -12.969 -3.275 9.462 1.00 70.19 176 PHE A N 1
ATOM 1317 C CA . PHE A 1 176 ? -13.366 -2.814 8.123 1.00 70.19 176 PHE A CA 1
ATOM 1318 C C . PHE A 1 176 ? -13.920 -3.939 7.238 1.00 70.19 176 PHE A C 1
ATOM 1320 O O . PHE A 1 176 ? -14.476 -3.682 6.164 1.00 70.19 176 PHE A O 1
ATOM 1327 N N . GLY A 1 177 ? -13.776 -5.194 7.674 1.00 77.88 177 GLY A N 1
ATOM 1328 C CA . GLY A 1 177 ? -14.098 -6.362 6.868 1.00 77.88 177 GLY A CA 1
ATOM 1329 C C . GLY A 1 177 ? -13.271 -6.414 5.580 1.00 77.88 177 GLY A C 1
ATOM 1330 O O . GLY A 1 177 ? -12.221 -5.797 5.462 1.00 77.88 177 GLY A O 1
ATOM 1331 N N . ARG A 1 178 ? -13.744 -7.175 4.588 1.00 82.19 178 ARG A N 1
ATOM 1332 C CA . ARG A 1 178 ? -13.043 -7.353 3.299 1.00 82.19 178 ARG A CA 1
ATOM 1333 C C . ARG A 1 178 ? -13.552 -6.414 2.208 1.00 82.19 178 ARG A C 1
ATOM 1335 O O . ARG A 1 178 ? -12.799 -6.007 1.333 1.00 82.19 178 ARG A O 1
ATOM 1342 N N . ARG A 1 179 ? -14.834 -6.055 2.256 1.00 78.62 179 ARG A N 1
ATOM 1343 C CA . ARG A 1 179 ? -15.508 -5.334 1.170 1.00 78.62 179 ARG A CA 1
ATOM 1344 C C . ARG A 1 179 ? -14.886 -3.959 0.907 1.00 78.62 179 ARG A C 1
ATOM 1346 O O . ARG A 1 179 ? -14.593 -3.639 -0.238 1.00 78.62 179 ARG A O 1
ATOM 1353 N N . ILE A 1 180 ? -14.662 -3.177 1.964 1.00 80.69 180 ILE A N 1
ATOM 1354 C CA . ILE A 1 180 ? -14.103 -1.823 1.855 1.00 80.69 180 ILE A CA 1
ATOM 1355 C C . ILE A 1 180 ? -12.633 -1.866 1.399 1.00 80.69 180 ILE A C 1
ATOM 1357 O O . ILE A 1 180 ? -12.327 -1.206 0.406 1.00 80.69 180 ILE A O 1
ATOM 1361 N N . PRO A 1 181 ? -11.735 -2.665 2.018 1.00 85.62 181 PRO A N 1
ATOM 1362 C CA . PRO A 1 181 ? -10.350 -2.758 1.560 1.00 85.62 181 PRO A CA 1
ATOM 1363 C C . PRO A 1 181 ? -10.207 -3.252 0.121 1.00 85.62 181 PRO A C 1
ATOM 1365 O O . PRO A 1 181 ? -9.438 -2.671 -0.634 1.00 85.62 181 PRO A O 1
ATOM 1368 N N . PHE A 1 182 ? -10.965 -4.268 -0.306 1.00 88.06 182 PHE A N 1
ATOM 1369 C CA . PHE A 1 182 ? -10.901 -4.723 -1.699 1.00 88.06 182 PHE A CA 1
ATOM 1370 C C . PHE A 1 182 ? -11.501 -3.716 -2.682 1.00 88.06 182 PHE A C 1
ATOM 1372 O O . PHE A 1 182 ? -10.943 -3.554 -3.762 1.00 88.06 182 PHE A O 1
ATOM 1379 N N . GLY A 1 183 ? -12.566 -2.996 -2.314 1.00 84.81 183 GLY A N 1
ATOM 1380 C CA . GLY A 1 183 ? -13.060 -1.875 -3.120 1.00 84.81 183 GLY A CA 1
ATOM 1381 C C . GLY A 1 183 ? -11.989 -0.796 -3.304 1.00 84.81 183 GLY A C 1
ATOM 1382 O O . GLY A 1 183 ? -11.748 -0.343 -4.420 1.00 84.81 183 GLY A O 1
ATOM 1383 N N . TYR A 1 184 ? -11.269 -0.459 -2.229 1.00 87.31 184 TYR A N 1
ATOM 1384 C CA . TYR A 1 184 ? -10.116 0.439 -2.296 1.00 87.31 184 TYR A CA 1
ATOM 1385 C C . TYR A 1 184 ? -9.018 -0.106 -3.223 1.00 87.31 184 TYR A C 1
ATOM 1387 O O . TYR A 1 184 ? -8.537 0.629 -4.081 1.00 87.31 184 TYR A O 1
ATOM 1395 N N . LEU A 1 185 ? -8.649 -1.389 -3.097 1.00 90.94 185 LEU A N 1
ATOM 1396 C CA . LEU A 1 185 ? -7.617 -2.021 -3.929 1.00 90.94 185 LEU A CA 1
ATOM 1397 C C . LEU A 1 185 ? -7.971 -2.016 -5.427 1.00 90.94 185 LEU A C 1
ATOM 1399 O O . LEU A 1 185 ? -7.108 -1.754 -6.264 1.00 90.94 185 LEU A O 1
ATOM 1403 N N . VAL A 1 186 ? -9.235 -2.268 -5.770 1.00 90.06 186 VAL A N 1
ATOM 1404 C CA . VAL A 1 186 ? -9.721 -2.207 -7.158 1.00 90.06 186 VAL A CA 1
ATOM 1405 C C . VAL A 1 186 ? -9.629 -0.780 -7.701 1.00 90.06 186 VAL A C 1
ATOM 1407 O O . VAL A 1 186 ? -9.145 -0.570 -8.814 1.00 90.06 186 VAL A O 1
ATOM 1410 N N . GLU A 1 187 ? -10.024 0.216 -6.906 1.00 88.69 187 GLU A N 1
ATOM 1411 C CA . GLU A 1 187 ? -9.978 1.615 -7.332 1.00 88.69 187 GLU A CA 1
ATOM 1412 C C . GLU A 1 187 ? -8.537 2.130 -7.482 1.00 88.69 187 GLU A C 1
ATOM 1414 O O . GLU A 1 187 ? -8.230 2.790 -8.478 1.00 88.69 187 GLU A O 1
ATOM 1419 N N . ILE A 1 188 ? -7.618 1.795 -6.562 1.00 92.19 188 ILE A N 1
ATOM 1420 C CA . ILE A 1 188 ? -6.202 2.165 -6.738 1.00 92.19 188 ILE A CA 1
ATOM 1421 C C . ILE A 1 188 ? -5.604 1.473 -7.957 1.00 92.19 188 ILE A C 1
ATOM 1423 O O . ILE A 1 188 ? -4.858 2.121 -8.683 1.00 92.19 188 ILE A O 1
ATOM 1427 N N . LYS A 1 189 ? -5.952 0.204 -8.225 1.00 93.06 189 LYS A N 1
ATOM 1428 C CA . LYS A 1 189 ? -5.491 -0.517 -9.416 1.00 93.06 189 LYS A CA 1
ATOM 1429 C C . LYS A 1 189 ? -5.936 0.208 -10.675 1.00 93.06 189 LYS A C 1
ATOM 1431 O O . LYS A 1 189 ? -5.099 0.567 -11.499 1.00 93.06 189 LYS A O 1
ATOM 1436 N N . LYS A 1 190 ? -7.231 0.503 -10.785 1.00 91.94 190 LYS A N 1
ATOM 1437 C CA . LYS A 1 190 ? -7.805 1.237 -11.917 1.00 91.94 190 LYS A CA 1
ATOM 1438 C C . LYS A 1 190 ? -7.086 2.564 -12.162 1.00 91.94 190 LYS A C 1
ATOM 1440 O O . LYS A 1 190 ? -6.687 2.851 -13.286 1.00 91.94 190 LYS A O 1
ATOM 1445 N N . GLN A 1 191 ? -6.896 3.369 -11.118 1.00 93.56 191 GLN A N 1
ATOM 1446 C CA . GLN A 1 191 ? -6.263 4.681 -11.262 1.00 93.56 191 GLN A CA 1
ATOM 1447 C C . GLN A 1 191 ? -4.756 4.606 -11.502 1.00 93.56 191 GLN A C 1
ATOM 1449 O O . GLN A 1 191 ? -4.214 5.438 -12.227 1.00 93.56 191 GLN A O 1
ATOM 1454 N N . PHE A 1 192 ? -4.080 3.618 -10.920 1.00 95.06 192 PHE A N 1
ATOM 1455 C CA . PHE A 1 192 ? -2.660 3.392 -11.144 1.00 95.06 192 PHE A CA 1
ATOM 1456 C C . PHE A 1 192 ? -2.402 2.988 -12.594 1.00 95.06 192 PHE A C 1
ATOM 1458 O O . PHE A 1 192 ? -1.557 3.596 -13.238 1.00 95.06 192 PHE A O 1
ATOM 1465 N N . LEU A 1 193 ? -3.176 2.047 -13.141 1.00 92.88 193 LEU A N 1
ATOM 1466 C CA . LEU A 1 193 ? -3.038 1.610 -14.535 1.00 92.88 193 LEU A CA 1
ATOM 1467 C C . LEU A 1 193 ? -3.475 2.686 -15.541 1.00 92.88 193 LEU A C 1
ATOM 1469 O O . LEU A 1 193 ? -2.931 2.761 -16.634 1.00 92.88 193 LEU A O 1
ATOM 1473 N N . ALA A 1 194 ? -4.402 3.575 -15.168 1.00 92.75 194 ALA A N 1
ATOM 1474 C CA . ALA A 1 194 ? -4.715 4.754 -15.978 1.00 92.75 194 ALA A CA 1
ATOM 1475 C C . ALA A 1 194 ? -3.563 5.777 -16.010 1.00 92.75 194 ALA A C 1
ATOM 1477 O O . ALA A 1 194 ? -3.439 6.550 -16.959 1.00 92.75 194 ALA A O 1
ATOM 1478 N N . ARG A 1 195 ? -2.735 5.819 -14.957 1.00 93.75 195 ARG A N 1
ATOM 1479 C CA . ARG A 1 195 ? -1.600 6.744 -14.829 1.00 93.75 195 ARG A CA 1
ATOM 1480 C C . ARG A 1 195 ? -0.299 6.177 -15.404 1.00 93.75 195 ARG A C 1
ATOM 1482 O O . ARG A 1 195 ? 0.500 6.956 -15.932 1.00 93.75 195 ARG A O 1
ATOM 1489 N N . TYR A 1 196 ? -0.100 4.870 -15.261 1.00 91.88 196 TYR A N 1
ATOM 1490 C CA . TYR A 1 196 ? 1.009 4.076 -15.784 1.00 91.88 196 TYR A CA 1
ATOM 1491 C C . TYR A 1 196 ? 0.421 2.993 -16.678 1.00 91.88 196 TYR A C 1
ATOM 1493 O O . TYR A 1 196 ? 0.040 1.919 -16.213 1.00 91.88 196 TYR A O 1
ATOM 1501 N N . ASP A 1 197 ? 0.309 3.322 -17.956 1.00 90.56 197 ASP A N 1
ATOM 1502 C CA . ASP A 1 197 ? -0.284 2.440 -18.949 1.00 90.56 197 ASP A CA 1
ATOM 1503 C C . ASP A 1 197 ? 0.559 1.151 -19.090 1.00 90.56 197 ASP A C 1
ATOM 1505 O O . ASP A 1 197 ? 1.769 1.255 -19.342 1.00 90.56 197 ASP A O 1
ATOM 1509 N N . PRO A 1 198 ? -0.044 -0.046 -18.915 1.00 89.88 198 PRO A N 1
ATOM 1510 C CA . PRO A 1 198 ? 0.607 -1.343 -19.100 1.00 89.88 198 PRO A CA 1
ATOM 1511 C C . PRO A 1 198 ? 1.361 -1.528 -20.408 1.00 89.88 198 PRO A C 1
ATOM 1513 O O . PRO A 1 198 ? 2.380 -2.216 -20.411 1.00 89.88 198 PRO A O 1
ATOM 1516 N N . ASP A 1 199 ? 0.878 -0.922 -21.491 1.00 87.44 199 ASP A N 1
ATOM 1517 C CA . ASP A 1 199 ? 1.428 -1.139 -22.828 1.00 87.44 199 ASP A CA 1
ATOM 1518 C C . ASP A 1 199 ? 2.682 -0.290 -23.082 1.00 87.44 199 ASP A C 1
ATOM 1520 O O . ASP A 1 199 ? 3.492 -0.600 -23.956 1.00 87.44 199 ASP A O 1
ATOM 1524 N N . SER A 1 200 ? 2.871 0.781 -22.305 1.00 87.75 200 SER A N 1
ATOM 1525 C CA . SER A 1 200 ? 4.003 1.705 -22.453 1.00 87.75 200 SER A CA 1
ATOM 1526 C C . SER A 1 200 ? 4.958 1.719 -21.259 1.00 87.75 200 SER A C 1
ATOM 1528 O O . SER A 1 200 ? 6.094 2.183 -21.387 1.00 87.75 200 SER A O 1
ATOM 1530 N N . THR A 1 201 ? 4.536 1.202 -20.103 1.00 89.50 201 THR A N 1
ATOM 1531 C CA . THR A 1 201 ? 5.329 1.219 -18.871 1.00 89.50 201 THR A CA 1
ATOM 1532 C C . THR A 1 201 ? 6.028 -0.119 -18.638 1.00 89.50 201 THR A C 1
ATOM 1534 O O . THR A 1 201 ? 5.395 -1.142 -18.391 1.00 89.50 201 THR A O 1
ATOM 1537 N N . ASP A 1 202 ? 7.363 -0.100 -18.608 1.00 91.00 202 ASP A N 1
ATOM 1538 C CA . ASP A 1 202 ? 8.164 -1.230 -18.124 1.00 91.00 202 ASP A CA 1
ATOM 1539 C C . ASP A 1 202 ? 8.295 -1.174 -16.591 1.00 91.00 202 ASP A C 1
ATOM 1541 O O . ASP A 1 202 ? 9.259 -0.626 -16.041 1.00 91.00 202 ASP A O 1
ATOM 1545 N N . PHE A 1 203 ? 7.330 -1.773 -15.891 1.00 91.12 203 PHE A N 1
ATOM 1546 C CA . PHE A 1 203 ? 7.307 -1.892 -14.432 1.00 91.12 203 PHE A CA 1
ATOM 1547 C C . PHE A 1 203 ? 8.484 -2.696 -13.874 1.00 91.12 203 PHE A C 1
ATOM 1549 O O . PHE A 1 203 ? 8.890 -2.467 -12.734 1.00 91.12 203 PHE A O 1
ATOM 1556 N N . ALA A 1 204 ? 9.069 -3.606 -14.661 1.00 89.94 204 ALA A N 1
ATOM 1557 C CA . ALA A 1 204 ? 10.222 -4.390 -14.230 1.00 89.94 204 ALA A CA 1
ATOM 1558 C C . ALA A 1 204 ? 11.505 -3.555 -14.149 1.00 89.94 204 ALA A C 1
ATOM 1560 O O . ALA A 1 204 ? 12.414 -3.889 -13.382 1.00 89.94 204 ALA A O 1
ATOM 1561 N N . SER A 1 205 ? 11.575 -2.474 -14.928 1.00 89.44 205 SER A N 1
ATOM 1562 C CA . SER A 1 205 ? 12.700 -1.539 -14.932 1.00 89.44 205 SER A CA 1
ATOM 1563 C C . SER A 1 205 ? 12.594 -0.416 -13.899 1.00 89.44 205 SER A C 1
ATOM 1565 O O . SER A 1 205 ? 13.606 0.237 -13.617 1.00 89.44 205 SER A O 1
ATOM 1567 N N . LEU A 1 206 ? 11.408 -0.185 -13.323 1.00 86.44 206 LEU A N 1
ATOM 1568 C CA . LEU A 1 206 ? 11.200 0.916 -12.387 1.00 86.44 206 LEU A CA 1
ATOM 1569 C C . LEU A 1 206 ? 12.060 0.736 -11.122 1.00 86.44 206 LEU A C 1
ATOM 1571 O O . LEU A 1 206 ? 12.099 -0.352 -10.534 1.00 86.44 206 LEU A O 1
ATOM 1575 N N . PRO A 1 207 ? 12.755 1.795 -10.666 1.00 83.00 207 PRO A N 1
ATOM 1576 C CA . PRO A 1 207 ? 13.480 1.743 -9.406 1.00 83.00 207 PRO A CA 1
ATOM 1577 C C . PRO A 1 207 ? 12.498 1.652 -8.225 1.00 83.00 207 PRO A C 1
ATOM 1579 O O . PRO A 1 207 ? 11.317 1.983 -8.370 1.00 83.00 207 PRO A O 1
ATOM 1582 N N . PRO A 1 208 ? 12.970 1.265 -7.025 1.00 80.50 208 PRO A N 1
ATOM 1583 C CA . PRO A 1 208 ? 12.174 1.416 -5.813 1.00 80.50 208 PRO A CA 1
ATOM 1584 C C . PRO A 1 208 ? 11.680 2.855 -5.679 1.00 80.50 208 PRO A C 1
ATOM 1586 O O . PRO A 1 208 ? 12.452 3.793 -5.884 1.00 80.50 208 PRO A O 1
ATOM 1589 N N . TYR A 1 209 ? 10.402 3.015 -5.347 1.00 80.25 209 TYR A N 1
ATOM 1590 C CA . TYR A 1 209 ? 9.714 4.309 -5.302 1.00 80.25 209 TYR A CA 1
ATOM 1591 C C . TYR A 1 209 ? 9.639 5.047 -6.652 1.00 80.25 209 TYR A C 1
ATOM 1593 O O . TYR A 1 209 ? 9.408 6.255 -6.690 1.00 80.25 209 TYR A O 1
ATOM 1601 N N . GLY A 1 210 ? 9.803 4.338 -7.774 1.00 77.50 210 GLY A N 1
ATOM 1602 C CA . GLY A 1 210 ? 9.736 4.905 -9.124 1.00 77.50 210 GLY A CA 1
ATOM 1603 C C . GLY A 1 210 ? 8.371 5.483 -9.517 1.00 77.50 210 GLY A C 1
ATOM 1604 O O . GLY A 1 210 ? 8.300 6.213 -10.499 1.00 77.50 210 GLY A O 1
ATOM 1605 N N . ALA A 1 211 ? 7.315 5.197 -8.748 1.00 87.50 211 ALA A N 1
ATOM 1606 C CA . ALA A 1 211 ? 5.961 5.723 -8.927 1.00 87.50 211 ALA A CA 1
ATOM 1607 C C . ALA A 1 211 ? 5.511 6.613 -7.748 1.00 87.50 211 ALA A C 1
ATOM 1609 O O . ALA A 1 211 ? 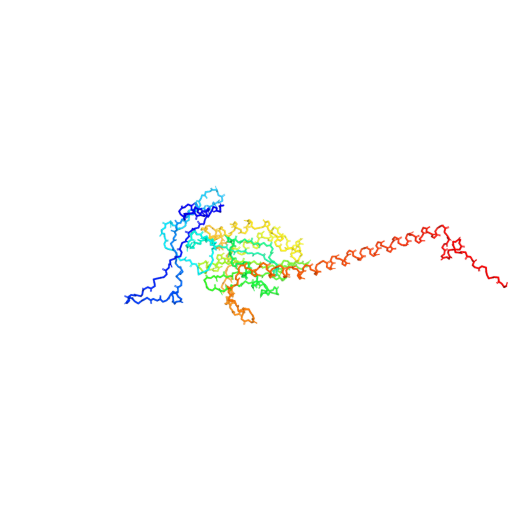4.321 6.722 -7.447 1.00 87.50 211 ALA A O 1
ATOM 1610 N N . ALA A 1 212 ? 6.453 7.230 -7.024 1.00 80.94 212 ALA A N 1
ATOM 1611 C CA . ALA A 1 212 ? 6.159 8.009 -5.818 1.00 80.94 212 ALA A CA 1
ATOM 1612 C C . ALA A 1 212 ? 5.223 9.214 -6.047 1.00 80.94 212 ALA A C 1
ATOM 1614 O O . ALA A 1 212 ? 4.590 9.682 -5.099 1.00 80.94 212 ALA A O 1
ATOM 1615 N N . ASP A 1 213 ? 5.083 9.711 -7.278 1.00 84.19 213 ASP A N 1
ATOM 1616 C CA . ASP A 1 213 ? 4.104 10.751 -7.615 1.00 84.19 213 ASP A CA 1
ATOM 1617 C C . ASP A 1 213 ? 2.651 10.286 -7.412 1.00 84.19 213 ASP A C 1
ATOM 1619 O O . ASP A 1 213 ? 1.768 11.108 -7.158 1.00 84.19 213 ASP A O 1
ATOM 1623 N N . PHE A 1 214 ? 2.403 8.972 -7.392 1.00 89.19 214 PHE A N 1
ATOM 1624 C CA . PHE A 1 214 ? 1.099 8.390 -7.074 1.00 89.19 214 PHE A CA 1
ATOM 1625 C C . PHE A 1 214 ? 0.786 8.337 -5.562 1.00 89.19 214 PHE A C 1
ATOM 1627 O O . PHE A 1 214 ? -0.368 8.127 -5.175 1.00 89.19 214 PHE A O 1
ATOM 1634 N N . ASN A 1 215 ? 1.758 8.610 -4.677 1.00 81.94 215 ASN A N 1
ATOM 1635 C CA . ASN A 1 215 ? 1.575 8.550 -3.215 1.00 81.94 215 ASN A CA 1
ATOM 1636 C C . ASN A 1 215 ? 0.420 9.446 -2.723 1.00 81.94 215 ASN A C 1
ATOM 1638 O O . ASN A 1 215 ? -0.310 9.095 -1.790 1.00 81.94 215 ASN A O 1
ATOM 1642 N N . ALA A 1 216 ? 0.247 10.622 -3.337 1.00 78.38 216 ALA A N 1
ATOM 1643 C CA . ALA A 1 216 ? -0.830 11.548 -2.989 1.00 78.38 216 ALA A CA 1
ATOM 1644 C C . ALA A 1 216 ? -2.216 10.969 -3.320 1.00 78.38 216 ALA A C 1
ATOM 1646 O O . ALA A 1 216 ? -3.173 11.185 -2.570 1.00 78.38 216 ALA A O 1
ATOM 1647 N N . GLN A 1 217 ? -2.311 10.197 -4.404 1.00 83.94 217 GLN A N 1
ATOM 1648 C CA . GLN A 1 217 ? -3.554 9.569 -4.830 1.00 83.94 217 GLN A CA 1
ATOM 1649 C C . GLN A 1 217 ? -3.919 8.372 -3.947 1.00 83.94 217 GLN A C 1
ATOM 1651 O O . GLN A 1 217 ? -5.079 8.271 -3.543 1.00 83.94 217 GLN A O 1
ATOM 1656 N N . LEU A 1 218 ? -2.937 7.548 -3.549 1.00 84.44 218 LEU A N 1
ATOM 1657 C CA . LEU A 1 218 ? -3.128 6.495 -2.538 1.00 84.44 218 LEU A CA 1
ATOM 1658 C C . LEU A 1 218 ? -3.743 7.073 -1.260 1.00 84.44 218 LEU A C 1
ATOM 1660 O O . LEU A 1 218 ? -4.793 6.623 -0.809 1.00 84.44 218 LEU A O 1
ATOM 1664 N N . LYS A 1 219 ? -3.151 8.152 -0.729 1.00 77.50 219 LYS A N 1
ATOM 1665 C CA . LYS A 1 219 ? -3.676 8.852 0.452 1.00 77.50 219 LYS A CA 1
ATOM 1666 C C . LYS A 1 219 ? -5.124 9.300 0.261 1.00 77.50 219 LYS A C 1
ATOM 1668 O O . LYS A 1 219 ? -5.957 9.093 1.141 1.00 77.50 219 LYS A O 1
ATOM 1673 N N . LYS A 1 220 ? -5.414 9.954 -0.867 1.00 78.44 220 LYS A N 1
ATOM 1674 C CA . LYS A 1 220 ? -6.738 10.514 -1.165 1.00 78.44 220 LYS A CA 1
ATOM 1675 C C . LYS A 1 220 ? -7.809 9.425 -1.196 1.00 78.44 220 LYS A C 1
ATOM 1677 O O . LYS A 1 220 ? -8.871 9.598 -0.599 1.00 78.44 220 LYS A O 1
ATOM 1682 N N . LEU A 1 221 ? -7.526 8.316 -1.874 1.00 80.69 221 LEU A N 1
ATOM 1683 C CA . LEU A 1 221 ? -8.441 7.183 -1.979 1.00 80.69 221 LEU A CA 1
ATOM 1684 C C . LEU A 1 221 ? -8.622 6.472 -0.640 1.00 80.69 221 LEU A C 1
ATOM 1686 O O . LEU A 1 221 ? -9.745 6.140 -0.275 1.00 80.69 221 LEU A O 1
ATOM 1690 N N . MET A 1 222 ? -7.544 6.316 0.123 1.00 75.50 222 MET A N 1
ATOM 1691 C CA . MET A 1 222 ? -7.582 5.635 1.411 1.00 75.50 222 MET A CA 1
ATOM 1692 C C . MET A 1 222 ? -8.424 6.400 2.435 1.00 75.50 222 MET A C 1
ATOM 1694 O O . MET A 1 222 ? -9.237 5.800 3.129 1.00 75.50 222 MET A O 1
ATOM 1698 N N . VAL A 1 223 ? -8.303 7.733 2.476 1.00 68.19 223 VAL A N 1
ATOM 1699 C CA . VAL A 1 223 ? -9.188 8.580 3.293 1.00 68.19 223 VAL A CA 1
ATOM 1700 C C . VAL A 1 223 ? -10.633 8.453 2.816 1.00 68.19 223 VAL A C 1
ATOM 1702 O O . VAL A 1 223 ? -11.519 8.218 3.629 1.00 68.19 223 VAL A O 1
ATOM 1705 N N . GLY A 1 224 ? -10.880 8.539 1.505 1.00 67.06 224 GLY A N 1
ATOM 1706 C CA . GLY A 1 224 ? -12.230 8.416 0.952 1.00 67.06 224 GLY A CA 1
ATOM 1707 C C . GLY A 1 224 ? -12.927 7.120 1.374 1.00 67.06 224 GLY A C 1
ATOM 1708 O O . GLY A 1 224 ? -14.010 7.167 1.952 1.00 67.06 224 GLY A O 1
ATOM 1709 N N . TYR A 1 225 ? -12.285 5.976 1.145 1.00 70.81 225 TYR A N 1
ATOM 1710 C CA . TYR A 1 225 ? -12.845 4.654 1.440 1.00 70.81 225 TYR A CA 1
ATOM 1711 C C . TYR A 1 225 ? -12.880 4.331 2.944 1.00 70.81 225 TYR A C 1
ATOM 1713 O O . TYR A 1 225 ? -13.782 3.628 3.398 1.00 70.81 225 TYR A O 1
ATOM 1721 N N . GLY A 1 226 ? -11.925 4.845 3.725 1.00 63.41 226 GLY A N 1
ATOM 1722 C CA . GLY A 1 226 ? -11.826 4.585 5.163 1.00 63.41 226 GLY A CA 1
ATOM 1723 C C . GLY A 1 226 ? -12.788 5.414 6.018 1.00 63.41 226 GLY A C 1
ATOM 1724 O O . GLY A 1 226 ? -13.347 4.897 6.986 1.00 63.41 226 GLY A O 1
ATOM 1725 N N . THR A 1 227 ? -13.028 6.685 5.670 1.00 59.09 227 THR A N 1
ATOM 1726 C CA . THR A 1 227 ? -13.675 7.637 6.594 1.00 59.09 227 THR A CA 1
ATOM 1727 C C . THR A 1 227 ? -15.028 8.173 6.135 1.00 59.09 227 THR A C 1
ATOM 1729 O O . THR A 1 227 ? -15.789 8.649 6.975 1.00 59.09 227 THR A O 1
ATOM 1732 N N . THR A 1 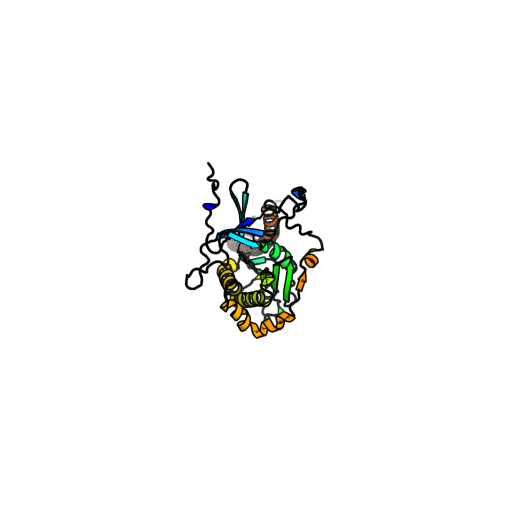228 ? -15.374 8.085 4.846 1.00 55.44 228 THR A N 1
ATOM 1733 C CA . THR A 1 228 ? -16.599 8.713 4.315 1.00 55.44 228 THR A CA 1
ATOM 1734 C C . THR A 1 228 ? -17.693 7.685 4.030 1.00 55.44 228 THR A C 1
ATOM 1736 O O . THR A 1 228 ? -17.419 6.614 3.491 1.00 55.44 228 THR A O 1
ATOM 1739 N N . GLU A 1 229 ? -18.951 8.001 4.358 1.00 53.06 229 GLU A N 1
ATOM 1740 C CA . GLU A 1 229 ? -20.099 7.149 3.996 1.00 53.06 229 GLU A CA 1
ATOM 1741 C C . GLU A 1 229 ? -20.235 7.006 2.476 1.00 53.06 229 GLU A C 1
ATOM 1743 O O . GLU A 1 229 ? -20.486 5.908 1.989 1.00 53.06 229 GLU A O 1
ATOM 1748 N N . GLY A 1 230 ? -19.956 8.081 1.729 1.00 57.22 230 GLY A N 1
ATOM 1749 C CA . GLY A 1 230 ? -19.887 8.063 0.267 1.00 57.22 230 GLY A CA 1
ATOM 1750 C C . GLY A 1 230 ? -18.826 7.099 -0.261 1.00 57.22 230 GLY A C 1
ATOM 1751 O O . GLY A 1 230 ? -19.143 6.261 -1.085 1.00 57.22 230 GLY A O 1
ATOM 1752 N N . GLY A 1 231 ? -17.601 7.113 0.271 1.00 59.12 231 GLY A N 1
ATOM 1753 C CA . GLY A 1 231 ? -16.553 6.173 -0.143 1.00 59.12 231 GLY A CA 1
ATOM 1754 C C . GLY A 1 231 ? -16.827 4.724 0.267 1.00 59.12 231 GLY A C 1
ATOM 1755 O O . GLY A 1 231 ? -16.488 3.802 -0.474 1.00 59.12 231 GLY A O 1
ATOM 1756 N N . LYS A 1 232 ? -17.505 4.500 1.401 1.00 58.50 232 LYS A N 1
ATOM 1757 C CA . LYS A 1 232 ? -18.022 3.171 1.770 1.00 58.50 232 LYS A CA 1
ATOM 1758 C C . LYS A 1 232 ? -19.102 2.713 0.786 1.00 58.50 232 LYS A C 1
ATOM 1760 O O . LYS A 1 232 ? -19.092 1.552 0.385 1.00 58.50 232 LYS A O 1
ATOM 1765 N N . GLN A 1 233 ? -19.985 3.614 0.358 1.00 60.22 233 GLN A N 1
ATOM 1766 C CA . GLN A 1 233 ? -21.026 3.336 -0.630 1.00 60.22 233 GLN A CA 1
ATOM 1767 C C . GLN A 1 233 ? -20.468 3.183 -2.054 1.00 60.22 233 GLN A C 1
ATOM 1769 O O . GLN A 1 233 ? -20.968 2.356 -2.811 1.00 60.22 233 GLN A O 1
ATOM 1774 N N . ASP A 1 234 ? -19.403 3.894 -2.411 1.00 63.12 234 ASP A N 1
ATOM 1775 C CA . ASP A 1 234 ? -18.692 3.767 -3.685 1.00 63.12 234 ASP A CA 1
ATOM 1776 C C . ASP A 1 234 ? -17.959 2.425 -3.751 1.00 63.12 234 ASP A C 1
ATOM 1778 O O . ASP A 1 234 ? -18.086 1.712 -4.745 1.00 63.12 234 ASP A O 1
ATOM 1782 N N . ALA A 1 235 ? -17.304 2.005 -2.658 1.00 60.19 235 ALA A N 1
ATOM 1783 C CA . ALA A 1 235 ? -16.768 0.648 -2.525 1.00 60.19 235 ALA A CA 1
ATOM 1784 C C . ALA A 1 235 ? -17.859 -0.401 -2.749 1.00 60.19 235 ALA A C 1
ATOM 1786 O O . ALA A 1 235 ? -17.629 -1.434 -3.378 1.00 60.19 235 ALA A O 1
ATOM 1787 N N . ILE A 1 236 ? -19.059 -0.126 -2.234 1.00 61.09 236 ILE A N 1
ATOM 1788 C CA . ILE A 1 236 ? -20.227 -0.980 -2.393 1.00 61.09 236 ILE A CA 1
ATOM 1789 C C . ILE A 1 236 ? -20.721 -0.971 -3.853 1.00 61.09 236 ILE A C 1
ATOM 1791 O O . ILE A 1 236 ? -20.965 -2.049 -4.385 1.00 61.09 236 ILE A O 1
ATOM 1795 N N . THR A 1 237 ? -20.804 0.188 -4.508 1.00 62.16 237 THR A N 1
ATOM 1796 C CA . THR A 1 237 ? -21.514 0.390 -5.785 1.00 62.16 237 THR A CA 1
ATOM 1797 C C . THR A 1 237 ? -20.631 0.164 -7.016 1.00 62.16 237 THR A C 1
ATOM 1799 O O . THR A 1 237 ? -21.015 -0.600 -7.899 1.00 62.16 237 THR A O 1
ATOM 1802 N N . ASN A 1 238 ? -19.425 0.747 -7.070 1.00 55.31 238 ASN A N 1
ATOM 1803 C CA . ASN A 1 238 ? -18.510 0.615 -8.221 1.00 55.31 238 ASN A CA 1
ATOM 1804 C C . ASN A 1 238 ? -17.962 -0.798 -8.398 1.00 55.31 238 ASN A C 1
ATOM 1806 O O . ASN A 1 238 ? -17.478 -1.157 -9.469 1.00 55.31 238 ASN A O 1
ATOM 1810 N N . THR A 1 239 ? -18.042 -1.602 -7.348 1.00 53.28 239 THR A N 1
ATOM 1811 C CA . THR A 1 239 ? -17.424 -2.916 -7.316 1.00 53.28 239 THR A CA 1
ATOM 1812 C C . THR A 1 239 ? -18.460 -4.033 -7.280 1.00 53.28 239 THR A C 1
ATOM 1814 O O . THR A 1 239 ? -18.073 -5.169 -7.078 1.00 53.28 239 THR A O 1
ATOM 1817 N N . GLN A 1 240 ? -19.761 -3.778 -7.464 1.00 52.75 240 GLN A N 1
ATOM 1818 C CA . GLN A 1 240 ? -20.804 -4.795 -7.253 1.00 52.75 240 GLN A CA 1
ATOM 1819 C C . GLN A 1 240 ? -20.577 -6.085 -8.086 1.00 52.75 240 GLN A C 1
ATOM 1821 O O . GLN A 1 240 ? -20.796 -7.169 -7.563 1.00 52.75 240 GLN A O 1
ATOM 1826 N N . GLN A 1 241 ? -20.006 -6.000 -9.300 1.00 55.41 241 GLN A N 1
ATOM 1827 C CA . GLN A 1 241 ? -19.617 -7.172 -10.116 1.00 55.41 241 GLN A CA 1
ATOM 1828 C C . GLN A 1 241 ? -18.272 -7.822 -9.722 1.00 55.41 241 GLN A C 1
ATOM 1830 O O . GLN A 1 241 ? -18.093 -9.024 -9.900 1.00 55.41 241 GLN A O 1
ATOM 1835 N N . GLU A 1 242 ? -17.322 -7.066 -9.164 1.00 54.22 242 GLU A N 1
ATOM 1836 C CA . GLU A 1 242 ? -16.025 -7.595 -8.707 1.00 54.22 242 GLU A CA 1
ATOM 1837 C C . GLU A 1 242 ? -16.032 -8.035 -7.224 1.00 54.22 242 GLU A C 1
ATOM 1839 O O . GLU A 1 242 ? -15.202 -8.855 -6.825 1.00 54.22 242 GLU A O 1
ATOM 1844 N N . ILE A 1 243 ? -16.975 -7.530 -6.417 1.00 52.34 243 ILE A N 1
ATOM 1845 C CA . ILE A 1 243 ? -17.150 -7.778 -4.975 1.00 52.34 243 ILE A CA 1
ATOM 1846 C C . ILE A 1 243 ? -18.071 -8.959 -4.681 1.00 52.34 243 ILE A C 1
ATOM 1848 O O . ILE A 1 243 ? -17.920 -9.572 -3.623 1.00 52.34 243 ILE A O 1
ATOM 1852 N N . ASP A 1 244 ? -18.946 -9.363 -5.603 1.00 50.66 244 ASP A N 1
ATOM 1853 C CA . ASP A 1 244 ? -19.675 -10.634 -5.466 1.00 50.66 244 ASP A CA 1
ATOM 1854 C C . ASP A 1 244 ? -18.699 -11.832 -5.363 1.00 50.66 244 ASP A C 1
ATOM 1856 O O . ASP A 1 244 ? -18.991 -12.836 -4.707 1.00 50.66 244 ASP A O 1
ATOM 1860 N N . ASN A 1 245 ? -17.462 -11.656 -5.852 1.00 53.66 245 ASN A N 1
ATOM 1861 C CA . ASN A 1 245 ? -16.342 -12.588 -5.702 1.00 53.66 245 ASN A CA 1
ATOM 1862 C C . ASN A 1 245 ? -15.614 -12.516 -4.341 1.00 53.66 245 ASN A C 1
ATOM 1864 O O . ASN A 1 245 ? -14.760 -13.359 -4.072 1.00 53.66 245 ASN A O 1
ATOM 1868 N N . VAL A 1 246 ? -15.950 -11.585 -3.430 1.00 56.03 246 VAL A N 1
ATOM 1869 C CA . VAL A 1 246 ? -15.337 -11.501 -2.079 1.00 56.03 246 VAL A CA 1
ATOM 1870 C C . VAL A 1 246 ? -15.618 -12.755 -1.250 1.00 56.03 246 VAL A C 1
ATOM 1872 O O . VAL A 1 246 ? -14.819 -13.121 -0.387 1.00 56.03 246 VAL A O 1
ATOM 1875 N N . LYS A 1 247 ? -16.714 -13.469 -1.536 1.00 54.69 247 LYS A N 1
ATOM 1876 C CA . LYS A 1 247 ? -16.989 -14.780 -0.929 1.00 54.69 247 LYS A CA 1
ATOM 1877 C C . LYS A 1 247 ? -15.927 -15.830 -1.288 1.00 54.69 247 LYS A C 1
ATOM 1879 O O . LYS A 1 247 ? -15.657 -16.685 -0.454 1.00 54.69 247 LYS A O 1
ATOM 1884 N N . GLY A 1 248 ? -15.313 -15.735 -2.470 1.00 58.28 248 GLY A N 1
ATOM 1885 C CA . GLY A 1 248 ? -14.239 -16.621 -2.935 1.00 58.28 248 GLY A CA 1
ATOM 1886 C C . GLY A 1 248 ? -12.827 -16.170 -2.549 1.00 58.28 248 GLY A C 1
ATOM 1887 O O . GLY A 1 248 ? -11.869 -16.875 -2.849 1.00 58.28 248 GLY A O 1
ATOM 1888 N N . ILE A 1 249 ? -12.677 -15.015 -1.886 1.00 69.81 249 ILE A N 1
ATOM 1889 C CA . ILE A 1 249 ? -11.370 -14.533 -1.427 1.00 69.81 249 ILE A CA 1
ATOM 1890 C C . ILE A 1 249 ? -10.888 -15.424 -0.290 1.00 69.81 249 ILE A C 1
ATOM 1892 O O . ILE A 1 249 ? -11.510 -15.482 0.777 1.00 69.81 249 ILE A O 1
ATOM 1896 N N . MET A 1 250 ? -9.763 -16.086 -0.541 1.00 71.44 250 MET A N 1
ATOM 1897 C CA . MET A 1 250 ? -9.099 -16.963 0.408 1.00 71.44 250 MET A CA 1
ATOM 1898 C C . MET A 1 250 ? -8.564 -16.150 1.592 1.00 71.44 250 MET A C 1
ATOM 1900 O O . MET A 1 250 ? -8.106 -15.012 1.438 1.00 71.44 250 MET A O 1
ATOM 1904 N N . THR A 1 251 ? -8.651 -16.735 2.784 1.00 80.31 251 THR A N 1
ATOM 1905 C CA . THR A 1 251 ? -8.124 -16.151 4.016 1.00 80.31 251 THR A CA 1
ATOM 1906 C C . THR A 1 251 ? -7.097 -17.106 4.597 1.00 80.31 251 THR A C 1
ATOM 1908 O O . THR A 1 251 ? -7.412 -18.272 4.831 1.00 80.31 251 THR A O 1
ATOM 1911 N N . GLU A 1 252 ? -5.893 -16.613 4.861 1.00 79.31 252 GLU A N 1
ATOM 1912 C CA . GLU A 1 252 ? -4.813 -17.407 5.445 1.00 79.31 252 GLU A CA 1
ATOM 1913 C C . GLU A 1 252 ? -4.219 -16.699 6.665 1.00 79.31 252 GLU A C 1
ATOM 1915 O O . GLU A 1 252 ? -4.114 -15.474 6.697 1.00 79.31 252 GLU A O 1
ATOM 1920 N N . ASN A 1 253 ? -3.809 -17.456 7.686 1.00 75.75 253 ASN A N 1
ATOM 1921 C CA . ASN A 1 253 ? -3.025 -16.879 8.777 1.00 75.75 253 ASN A CA 1
ATOM 1922 C C . ASN A 1 253 ? -1.590 -16.672 8.284 1.00 75.75 253 ASN A C 1
ATOM 1924 O O . ASN A 1 253 ? -0.954 -17.623 7.824 1.00 75.75 253 ASN A O 1
ATOM 1928 N N . ILE A 1 254 ? -1.085 -15.443 8.408 1.00 72.69 254 ILE A N 1
ATOM 1929 C CA . ILE A 1 254 ? 0.263 -15.110 7.959 1.00 72.69 254 ILE A CA 1
ATOM 1930 C C . ILE A 1 254 ? 1.333 -15.945 8.672 1.00 72.69 254 ILE A C 1
ATOM 1932 O O . ILE A 1 254 ? 2.345 -16.272 8.065 1.00 72.69 254 ILE A O 1
ATOM 1936 N N . GLU A 1 255 ? 1.102 -16.356 9.923 1.00 63.72 255 GLU A N 1
ATOM 1937 C CA . GLU A 1 255 ? 2.062 -17.133 10.721 1.00 63.72 255 GLU A CA 1
ATOM 1938 C C . GLU A 1 255 ? 2.469 -18.437 10.018 1.00 63.72 255 GLU A C 1
ATOM 1940 O O . GLU A 1 255 ? 3.651 -18.768 9.977 1.00 63.72 255 GLU A O 1
ATOM 1945 N N . ARG A 1 256 ? 1.530 -19.102 9.330 1.00 60.31 256 ARG A N 1
ATOM 1946 C CA . ARG A 1 256 ? 1.801 -20.325 8.551 1.00 60.31 256 ARG A CA 1
ATOM 1947 C C . ARG A 1 256 ? 2.688 -20.080 7.333 1.00 60.31 256 ARG A C 1
ATOM 1949 O O . ARG A 1 256 ? 3.476 -20.937 6.946 1.00 60.31 256 ARG A O 1
ATOM 1956 N N . VAL A 1 257 ? 2.573 -18.904 6.722 1.00 59.72 257 VAL A N 1
ATOM 1957 C CA . VAL A 1 257 ? 3.396 -18.496 5.570 1.00 59.72 257 VAL A CA 1
ATOM 1958 C C . VAL A 1 257 ? 4.814 -18.096 6.017 1.00 59.72 257 VAL A C 1
ATOM 1960 O O . VAL A 1 257 ? 5.765 -18.131 5.227 1.00 59.72 257 VAL A O 1
ATOM 1963 N N . LEU A 1 258 ? 4.974 -17.777 7.305 1.00 59.09 258 LEU A N 1
ATOM 1964 C CA . LEU A 1 258 ? 6.219 -17.354 7.951 1.00 59.09 258 LEU A CA 1
ATOM 1965 C C . LEU A 1 258 ? 6.965 -18.504 8.672 1.00 59.09 258 LEU A C 1
ATOM 1967 O O . LEU A 1 258 ? 8.145 -18.372 8.991 1.00 59.09 258 LEU A O 1
ATOM 1971 N N . GLU A 1 259 ? 6.327 -19.664 8.859 1.00 48.06 259 GLU A N 1
ATOM 1972 C CA . GLU A 1 259 ? 6.752 -20.777 9.733 1.00 48.06 259 GLU A CA 1
ATOM 1973 C C . GLU A 1 259 ? 8.059 -21.517 9.360 1.00 48.06 259 GLU A C 1
ATOM 1975 O O . GLU A 1 259 ? 8.489 -22.403 10.098 1.00 48.06 259 GLU A O 1
ATOM 1980 N N . ARG A 1 260 ? 8.743 -21.188 8.255 1.00 46.88 260 ARG A N 1
ATOM 1981 C CA . ARG A 1 260 ? 9.895 -21.981 7.762 1.00 46.88 260 ARG A CA 1
ATOM 1982 C C . ARG A 1 260 ? 11.293 -21.373 7.908 1.00 46.88 260 ARG A C 1
ATOM 1984 O O . ARG A 1 260 ? 12.235 -21.945 7.365 1.00 46.88 260 ARG A O 1
ATOM 1991 N N . GLY A 1 261 ? 11.481 -20.298 8.674 1.00 45.53 261 GLY A N 1
ATOM 1992 C CA . GLY A 1 261 ? 12.854 -19.888 9.020 1.00 45.53 261 GLY A CA 1
ATOM 1993 C C . GLY A 1 261 ? 13.052 -18.532 9.685 1.00 45.53 261 GLY A C 1
ATOM 1994 O O . GLY A 1 261 ? 14.122 -18.298 10.234 1.00 45.53 261 GLY A O 1
ATOM 1995 N N . GLU A 1 262 ? 12.048 -17.662 9.696 1.00 43.69 262 GLU A N 1
ATOM 1996 C CA . GLU A 1 262 ? 12.115 -16.378 10.394 1.00 43.69 262 GLU A CA 1
ATOM 1997 C C . GLU A 1 262 ? 11.034 -16.376 11.466 1.00 43.69 262 GLU A C 1
ATOM 1999 O O . GLU A 1 262 ? 9.879 -16.047 11.207 1.00 43.69 262 GLU A O 1
ATOM 2004 N N . ARG A 1 263 ? 11.396 -16.794 12.686 1.00 36.50 263 ARG A N 1
ATOM 2005 C CA . ARG A 1 263 ? 10.564 -16.501 13.854 1.00 36.50 263 ARG A CA 1
ATOM 2006 C C . ARG A 1 263 ? 10.410 -14.988 13.913 1.00 36.50 263 ARG A C 1
ATOM 2008 O O . ARG A 1 263 ? 11.365 -14.271 14.192 1.00 36.50 263 ARG A O 1
ATOM 2015 N N . ILE A 1 264 ? 9.213 -14.525 13.593 1.00 46.03 264 ILE A N 1
ATOM 2016 C CA . ILE A 1 264 ? 8.806 -13.136 13.724 1.00 46.03 264 ILE A CA 1
ATOM 2017 C C . ILE A 1 264 ? 8.571 -12.868 15.205 1.00 46.03 264 ILE A C 1
ATOM 2019 O O . ILE A 1 264 ? 7.452 -12.754 15.688 1.00 46.03 264 ILE A O 1
ATOM 2023 N N . ASP A 1 265 ? 9.676 -12.725 15.924 1.00 37.41 265 ASP A N 1
ATOM 2024 C CA . ASP A 1 265 ? 9.725 -11.704 16.947 1.00 37.41 265 ASP A CA 1
ATOM 2025 C C . ASP A 1 265 ? 9.818 -10.383 16.174 1.00 37.41 265 ASP A C 1
ATOM 2027 O O . ASP A 1 265 ? 10.879 -9.982 15.692 1.00 37.41 265 ASP A O 1
ATOM 2031 N N . LEU A 1 266 ? 8.677 -9.706 15.990 1.00 42.88 266 LEU A N 1
ATOM 2032 C CA . LEU A 1 266 ? 8.603 -8.304 15.548 1.00 42.88 266 LEU A CA 1
ATOM 2033 C C . LEU A 1 266 ? 9.130 -7.389 16.670 1.00 42.88 266 LEU A C 1
ATOM 2035 O O . LEU A 1 266 ? 8.467 -6.477 17.153 1.00 42.88 266 LEU A O 1
ATOM 2039 N N . LEU A 1 267 ? 10.353 -7.685 17.089 1.00 42.09 267 LEU A N 1
ATOM 2040 C CA . LEU A 1 267 ? 11.099 -7.121 18.193 1.00 42.09 267 LEU A CA 1
ATOM 2041 C C . LEU A 1 267 ? 12.575 -7.144 17.779 1.00 42.09 267 LEU A C 1
ATOM 2043 O O . LEU A 1 267 ? 13.415 -7.786 18.392 1.00 42.09 267 LEU A O 1
ATOM 2047 N N . VAL A 1 268 ? 12.893 -6.442 16.690 1.00 38.09 268 VAL A N 1
ATOM 2048 C CA . VAL A 1 268 ? 14.278 -6.065 16.394 1.00 38.09 268 VAL A CA 1
ATOM 2049 C C . VAL A 1 268 ? 14.314 -4.573 16.115 1.00 38.09 268 VAL A C 1
ATOM 2051 O O . VAL A 1 268 ? 13.987 -4.078 15.035 1.00 38.09 268 VAL A O 1
ATOM 2054 N N . ASP A 1 269 ? 14.593 -3.908 17.227 1.00 34.62 269 ASP A N 1
ATOM 2055 C CA . ASP A 1 269 ? 15.264 -2.645 17.470 1.00 34.62 269 ASP A CA 1
ATOM 2056 C C . ASP A 1 269 ? 15.613 -1.746 16.266 1.00 34.62 269 ASP A C 1
ATOM 2058 O O . ASP A 1 269 ? 16.122 -2.169 15.224 1.00 34.62 269 ASP A O 1
ATOM 2062 N N . LYS A 1 270 ? 15.413 -0.437 16.470 1.00 37.59 270 LYS A N 1
ATOM 2063 C CA . LYS A 1 270 ? 15.645 0.671 15.516 1.00 37.59 270 LYS A CA 1
ATOM 2064 C C . LYS A 1 270 ? 17.071 0.734 14.939 1.00 37.59 270 LYS A C 1
ATOM 2066 O O . LYS A 1 270 ? 17.310 1.520 14.024 1.00 37.59 270 LYS A O 1
ATOM 2071 N N . THR A 1 271 ? 17.997 -0.077 15.439 1.00 37.31 271 THR A N 1
ATOM 2072 C CA . THR A 1 271 ? 19.427 -0.018 15.119 1.00 37.31 271 THR A CA 1
ATOM 2073 C C . THR A 1 271 ? 19.833 -0.976 13.989 1.00 37.31 271 THR A C 1
ATOM 2075 O O . THR A 1 271 ? 20.660 -0.603 13.157 1.00 37.31 271 THR A O 1
ATOM 2078 N N . ASP A 1 272 ? 19.203 -2.149 13.847 1.00 35.97 272 ASP A N 1
ATOM 2079 C CA . ASP A 1 272 ? 19.593 -3.134 12.814 1.00 35.97 272 ASP A CA 1
ATOM 2080 C C . ASP A 1 272 ? 18.991 -2.850 11.427 1.00 35.97 272 ASP A C 1
ATOM 2082 O O . ASP A 1 272 ? 19.540 -3.236 10.387 1.00 35.97 272 ASP A O 1
ATOM 2086 N N . ARG A 1 273 ? 17.887 -2.095 11.369 1.00 38.91 273 ARG A N 1
ATOM 2087 C CA . ARG A 1 273 ? 17.183 -1.800 10.107 1.00 38.91 273 ARG A CA 1
ATOM 2088 C C . ARG A 1 273 ? 17.948 -0.859 9.175 1.00 38.91 273 ARG A C 1
ATOM 2090 O O . ARG A 1 273 ? 17.778 -0.944 7.960 1.00 38.91 273 ARG A O 1
ATOM 2097 N N . LEU A 1 274 ? 18.846 -0.030 9.706 1.00 39.44 274 LEU A N 1
ATOM 2098 C CA . LEU A 1 274 ? 19.750 0.777 8.879 1.00 39.44 274 LEU A CA 1
ATOM 2099 C C . LEU A 1 274 ? 20.910 -0.058 8.302 1.00 39.44 274 LEU A C 1
ATOM 2101 O O . LEU A 1 274 ? 21.473 0.306 7.271 1.00 39.44 274 LEU A O 1
ATOM 2105 N N . GLY A 1 275 ? 21.242 -1.200 8.916 1.00 35.84 275 GLY A N 1
ATOM 2106 C CA . GLY A 1 275 ? 22.321 -2.088 8.473 1.00 35.84 275 GLY A CA 1
ATOM 2107 C C . GLY A 1 275 ? 21.903 -3.103 7.403 1.00 35.84 275 GLY A C 1
ATOM 2108 O O . GLY A 1 275 ? 22.674 -3.375 6.478 1.00 35.84 275 GLY A O 1
ATOM 2109 N N . VAL A 1 276 ? 20.688 -3.653 7.499 1.00 39.16 276 VAL A N 1
ATOM 2110 C CA . VAL A 1 276 ? 20.224 -4.750 6.625 1.00 39.16 276 VAL A CA 1
ATOM 2111 C C . VAL A 1 276 ? 19.651 -4.237 5.295 1.00 39.16 276 VAL A C 1
ATOM 2113 O O . VAL A 1 276 ? 20.036 -4.740 4.239 1.00 39.16 276 VAL A O 1
ATOM 2116 N N . GLY A 1 277 ? 18.861 -3.153 5.297 1.00 38.41 277 GLY A N 1
ATOM 2117 C CA . GLY A 1 277 ? 18.355 -2.529 4.060 1.00 38.41 277 GLY A CA 1
ATOM 2118 C C . GLY A 1 277 ? 19.468 -1.956 3.167 1.00 38.41 277 GLY A C 1
ATOM 2119 O O . GLY A 1 277 ? 19.405 -2.035 1.939 1.00 38.41 277 GLY A O 1
ATOM 2120 N N . ALA A 1 278 ? 20.554 -1.468 3.776 1.00 39.41 278 ALA A N 1
ATOM 2121 C CA . ALA A 1 278 ? 21.737 -1.001 3.054 1.00 39.41 278 ALA A CA 1
ATOM 2122 C C . ALA A 1 278 ? 22.556 -2.150 2.434 1.00 39.41 278 ALA A C 1
ATOM 2124 O O . ALA A 1 278 ? 23.206 -1.957 1.403 1.00 39.41 278 ALA A O 1
ATOM 2125 N N . ARG A 1 279 ? 22.536 -3.352 3.029 1.00 38.97 279 ARG A N 1
ATOM 2126 C CA . ARG A 1 279 ? 23.243 -4.530 2.501 1.00 38.97 279 ARG A CA 1
ATOM 2127 C C . ARG A 1 279 ? 22.497 -5.166 1.327 1.00 38.97 279 ARG A C 1
ATOM 2129 O O . ARG A 1 279 ? 23.132 -5.409 0.300 1.00 38.97 279 ARG A O 1
ATOM 2136 N N . ASP A 1 280 ? 21.179 -5.320 1.410 1.00 38.66 280 ASP A N 1
ATOM 2137 C CA . ASP A 1 280 ? 20.387 -5.942 0.337 1.00 38.66 280 ASP A CA 1
ATOM 2138 C C . ASP A 1 280 ? 20.246 -5.042 -0.907 1.00 38.66 280 ASP A C 1
ATOM 2140 O O . ASP A 1 280 ? 20.343 -5.507 -2.050 1.00 38.66 280 ASP A O 1
ATOM 2144 N N . PHE A 1 281 ? 20.196 -3.717 -0.713 1.00 42.41 281 PHE A N 1
ATOM 2145 C CA . PHE A 1 281 ? 20.270 -2.749 -1.812 1.00 42.41 281 PHE A CA 1
ATOM 2146 C C . PHE A 1 281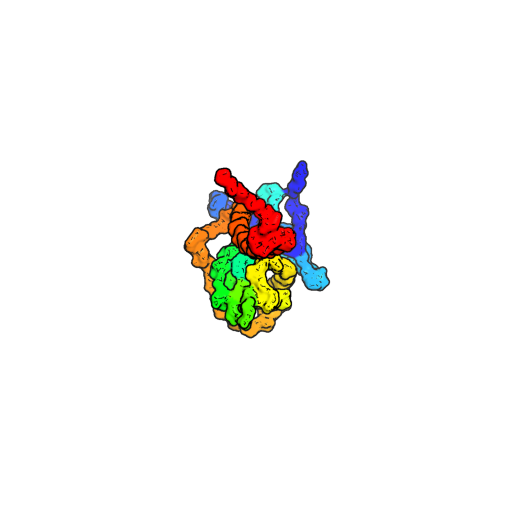 ? 21.669 -2.702 -2.464 1.00 42.41 281 PHE A C 1
ATOM 2148 O O . PHE A 1 281 ? 21.799 -2.562 -3.686 1.00 42.41 281 PHE A O 1
ATOM 2155 N N . ARG A 1 282 ? 22.748 -2.906 -1.688 1.00 42.91 282 ARG A N 1
ATOM 2156 C CA . ARG A 1 282 ? 24.136 -2.944 -2.196 1.00 42.91 282 ARG A CA 1
ATOM 2157 C C . ARG A 1 282 ? 24.451 -4.221 -2.976 1.00 42.91 282 ARG A C 1
ATOM 2159 O O . ARG A 1 282 ? 25.244 -4.165 -3.921 1.00 42.91 282 ARG A O 1
ATOM 2166 N N . VAL A 1 283 ? 23.837 -5.351 -2.624 1.00 42.31 283 VAL A N 1
ATOM 2167 C CA . VAL A 1 283 ? 24.048 -6.632 -3.319 1.00 42.31 283 VAL A CA 1
ATOM 2168 C C . VAL A 1 283 ? 23.322 -6.659 -4.673 1.00 42.31 283 VAL A C 1
ATOM 2170 O O . VAL A 1 283 ? 23.917 -7.098 -5.659 1.00 42.31 283 VAL A O 1
ATOM 2173 N N . ARG A 1 284 ? 22.121 -6.069 -4.799 1.00 38.59 284 ARG A N 1
ATOM 2174 C CA . ARG A 1 284 ? 21.404 -5.990 -6.094 1.00 38.59 284 ARG A CA 1
ATOM 2175 C C . ARG A 1 284 ? 21.891 -4.867 -7.026 1.00 38.59 284 ARG A C 1
ATOM 2177 O O . ARG A 1 284 ? 21.902 -5.049 -8.245 1.00 38.59 284 ARG A O 1
ATOM 2184 N N . SER A 1 285 ? 22.429 -3.766 -6.489 1.00 34.31 285 SER A N 1
ATOM 2185 C CA . SER A 1 285 ? 23.003 -2.662 -7.290 1.00 34.31 285 SER A CA 1
ATOM 2186 C C . SER A 1 285 ? 24.234 -3.066 -8.122 1.00 34.31 285 SER A C 1
ATOM 2188 O O . SER A 1 285 ? 24.493 -2.499 -9.187 1.00 34.31 285 SER A O 1
ATOM 2190 N N . ARG A 1 286 ? 25.003 -4.078 -7.689 1.00 44.41 286 ARG A N 1
ATOM 2191 C CA . ARG A 1 286 ? 26.186 -4.561 -8.432 1.00 44.41 286 ARG A CA 1
ATOM 2192 C C . ARG A 1 286 ? 25.809 -5.329 -9.705 1.00 44.41 286 ARG A C 1
ATOM 2194 O O . ARG A 1 286 ? 26.554 -5.259 -10.680 1.00 44.41 286 ARG A O 1
ATOM 2201 N N . GLY A 1 287 ? 24.651 -5.997 -9.732 1.00 51.78 287 GLY A N 1
ATOM 2202 C CA . GLY A 1 287 ? 24.158 -6.733 -10.904 1.00 51.78 287 GLY A CA 1
ATOM 2203 C C . GLY A 1 287 ? 23.745 -5.817 -12.063 1.00 51.78 287 GLY A C 1
ATOM 2204 O O . GLY A 1 287 ? 24.134 -6.055 -13.208 1.00 51.78 287 GLY A O 1
ATOM 2205 N N . LEU A 1 288 ? 23.040 -4.721 -11.757 1.00 51.78 288 LEU A N 1
ATOM 2206 C CA . LEU A 1 288 ? 22.638 -3.703 -12.739 1.00 51.78 288 LEU A CA 1
ATOM 2207 C C . LEU A 1 288 ? 23.842 -2.912 -13.271 1.00 51.78 288 LEU A C 1
ATOM 2209 O O . LEU A 1 288 ? 23.961 -2.723 -14.483 1.00 51.78 288 LEU A O 1
ATOM 2213 N N . LYS A 1 289 ? 24.798 -2.549 -12.399 1.00 53.75 289 LYS A N 1
ATOM 2214 C CA . LYS A 1 289 ? 26.043 -1.873 -12.808 1.00 53.75 289 LYS A CA 1
ATOM 2215 C C . LYS A 1 289 ? 26.878 -2.743 -13.752 1.00 53.75 289 LYS A C 1
ATOM 2217 O O . LYS A 1 289 ? 27.445 -2.223 -14.705 1.00 53.75 289 LYS A O 1
ATOM 2222 N N . ARG A 1 290 ? 26.906 -4.070 -13.548 1.00 57.28 290 ARG A N 1
ATOM 2223 C CA . ARG A 1 290 ? 27.608 -5.012 -14.438 1.00 57.28 290 ARG A CA 1
ATOM 2224 C C . ARG A 1 290 ? 26.925 -5.129 -15.805 1.00 57.28 290 ARG A C 1
ATOM 2226 O O . ARG A 1 290 ? 27.628 -5.123 -16.806 1.00 57.28 290 ARG A O 1
ATOM 2233 N N . ARG A 1 291 ? 25.585 -5.162 -15.881 1.00 55.31 291 ARG A N 1
ATOM 2234 C CA . ARG A 1 291 ? 24.868 -5.182 -17.177 1.00 55.31 291 ARG A CA 1
ATOM 2235 C C . ARG A 1 291 ? 25.009 -3.866 -17.952 1.00 55.31 291 ARG A C 1
ATOM 2237 O O . ARG A 1 291 ? 25.247 -3.911 -19.155 1.00 55.31 291 ARG A O 1
ATOM 2244 N N . MET A 1 292 ? 24.926 -2.719 -17.271 1.00 61.66 292 MET A N 1
ATOM 2245 C CA . MET A 1 292 ? 25.191 -1.395 -17.862 1.00 61.66 292 MET A CA 1
ATOM 2246 C C . MET A 1 292 ? 26.644 -1.279 -18.347 1.00 61.66 292 MET A C 1
ATOM 2248 O O . MET A 1 292 ? 26.890 -0.870 -19.479 1.00 61.66 292 MET A O 1
ATOM 2252 N N . TRP A 1 293 ? 27.608 -1.722 -17.530 1.00 60.34 293 TRP A N 1
ATOM 2253 C CA . TRP A 1 293 ? 29.026 -1.737 -17.896 1.00 60.34 293 TRP A CA 1
ATOM 2254 C C . TRP A 1 293 ? 29.283 -2.613 -19.126 1.00 60.34 293 TRP A C 1
ATOM 2256 O O . TRP A 1 293 ? 29.945 -2.162 -20.048 1.00 60.34 293 TRP A O 1
ATOM 2266 N N . TRP A 1 294 ? 28.690 -3.808 -19.216 1.00 59.75 294 TRP A N 1
ATOM 2267 C CA . TRP A 1 294 ? 28.846 -4.676 -20.392 1.00 59.75 294 TRP A CA 1
ATOM 2268 C C . TRP A 1 294 ? 28.213 -4.108 -21.671 1.00 59.75 294 TRP A C 1
ATOM 2270 O O . TRP A 1 294 ? 28.752 -4.334 -22.754 1.00 59.75 294 TRP A O 1
ATOM 2280 N N . LYS A 1 295 ? 27.111 -3.349 -21.579 1.00 66.00 295 LYS A N 1
ATOM 2281 C CA . LYS A 1 295 ? 26.549 -2.638 -22.742 1.00 66.00 295 LYS A CA 1
ATOM 2282 C C . LYS A 1 295 ? 27.485 -1.519 -23.218 1.00 66.00 295 LYS A C 1
ATOM 2284 O O . LYS A 1 295 ? 27.777 -1.443 -24.409 1.00 66.00 295 LYS A O 1
ATOM 2289 N N . ASN A 1 296 ? 28.036 -0.733 -22.294 1.00 69.69 296 ASN A N 1
ATOM 2290 C CA . ASN A 1 296 ? 28.961 0.354 -22.632 1.00 69.69 296 ASN A CA 1
ATOM 2291 C C . ASN A 1 296 ? 30.339 -0.152 -23.091 1.00 69.69 296 ASN A C 1
ATOM 2293 O O . ASN A 1 296 ? 30.946 0.450 -23.972 1.00 69.69 296 ASN A O 1
ATOM 2297 N N . VAL A 1 297 ? 30.817 -1.283 -22.563 1.00 79.75 297 VAL A N 1
ATOM 2298 C CA . VAL A 1 297 ? 32.066 -1.928 -23.002 1.00 79.75 297 VAL A CA 1
ATOM 2299 C C . VAL A 1 297 ? 31.935 -2.458 -24.427 1.00 79.75 297 VAL A C 1
ATOM 2301 O O . VAL A 1 297 ? 32.831 -2.226 -25.231 1.00 79.75 297 VAL A O 1
ATOM 2304 N N . LYS A 1 298 ? 30.814 -3.106 -24.781 1.00 78.88 298 LYS A N 1
ATOM 2305 C CA . LYS A 1 298 ? 30.574 -3.547 -26.167 1.00 78.88 298 LYS A CA 1
ATOM 2306 C C . LYS A 1 298 ? 30.590 -2.370 -27.150 1.00 78.88 298 LYS A C 1
ATOM 2308 O O . LYS A 1 298 ? 31.199 -2.486 -28.209 1.00 78.88 298 LYS A O 1
ATOM 2313 N N . LEU A 1 299 ? 29.988 -1.236 -26.778 1.00 77.25 299 LEU A N 1
ATOM 2314 C CA . LEU A 1 299 ? 29.994 -0.016 -27.592 1.00 77.25 299 LEU A CA 1
ATOM 2315 C C . LEU A 1 299 ? 31.398 0.612 -27.702 1.00 77.25 299 LEU A C 1
ATOM 2317 O O . LEU A 1 299 ? 31.804 0.996 -28.796 1.00 77.25 299 LEU A O 1
ATOM 2321 N N . MET A 1 300 ? 32.168 0.672 -26.605 1.00 80.12 300 MET A N 1
ATOM 2322 C CA . MET A 1 300 ? 33.545 1.191 -26.626 1.00 80.12 300 MET A CA 1
ATOM 2323 C C . MET A 1 300 ? 34.504 0.317 -27.437 1.00 80.12 300 MET A C 1
ATOM 2325 O O . MET A 1 300 ? 35.334 0.855 -28.164 1.00 80.12 300 MET A O 1
ATOM 2329 N N . VAL A 1 301 ? 34.397 -1.012 -27.341 1.00 89.06 301 VAL A N 1
ATOM 2330 C CA . VAL A 1 301 ? 35.225 -1.933 -28.137 1.00 89.06 301 VAL A CA 1
ATOM 2331 C C . VAL A 1 301 ? 34.926 -1.764 -29.626 1.00 89.06 301 VAL A C 1
ATOM 2333 O O . VAL A 1 301 ? 35.856 -1.685 -30.423 1.00 89.06 301 VAL A O 1
ATOM 2336 N N . LEU A 1 302 ? 33.649 -1.634 -30.003 1.00 88.25 302 LEU A N 1
ATOM 2337 C CA . LEU A 1 302 ? 33.252 -1.410 -31.394 1.00 88.25 302 LEU A CA 1
ATOM 2338 C C . LEU A 1 302 ? 33.805 -0.079 -31.930 1.00 88.25 302 LEU A C 1
ATOM 2340 O O . LEU A 1 302 ? 34.414 -0.064 -32.997 1.00 88.25 302 LEU A O 1
ATOM 2344 N N . LEU A 1 303 ? 33.678 1.014 -31.169 1.00 87.19 303 LEU A N 1
ATOM 2345 C CA . LEU A 1 303 ? 34.266 2.309 -31.536 1.00 87.19 303 LEU A CA 1
ATOM 2346 C C . LEU A 1 303 ? 35.797 2.243 -31.649 1.00 87.19 303 LEU A C 1
ATOM 2348 O O . LEU A 1 303 ? 36.363 2.792 -32.591 1.00 87.19 303 LEU A O 1
ATOM 2352 N N . GLY A 1 304 ? 36.468 1.534 -30.737 1.00 93.00 304 GLY A N 1
ATOM 2353 C CA . GLY A 1 304 ? 37.918 1.337 -30.779 1.00 93.00 304 GLY A CA 1
ATOM 2354 C C . GLY A 1 304 ? 38.385 0.611 -32.043 1.00 93.00 304 GLY A C 1
ATOM 2355 O O . GLY A 1 304 ? 39.339 1.052 -32.680 1.00 93.00 304 GLY A O 1
ATOM 2356 N N . VAL A 1 305 ? 37.687 -0.453 -32.456 1.00 94.44 305 VAL A N 1
ATOM 2357 C CA . VAL A 1 305 ? 37.997 -1.186 -33.698 1.00 94.44 305 VAL A CA 1
ATOM 2358 C C . VAL A 1 305 ? 37.839 -0.287 -34.925 1.00 94.44 305 VAL A C 1
ATOM 2360 O O . VAL A 1 305 ? 38.704 -0.298 -35.800 1.00 94.44 305 VAL A O 1
ATOM 2363 N N . VAL A 1 306 ? 36.786 0.535 -34.972 1.00 94.19 306 VAL A N 1
ATOM 2364 C CA . VAL A 1 306 ? 36.575 1.499 -36.065 1.00 94.19 306 VAL A CA 1
ATOM 2365 C C . VAL A 1 306 ? 37.710 2.524 -36.122 1.00 94.19 306 VAL A C 1
ATOM 2367 O O . VAL A 1 306 ? 38.242 2.785 -37.197 1.00 94.19 306 VAL A O 1
ATOM 2370 N N . VAL A 1 307 ? 38.138 3.066 -34.978 1.00 93.75 307 VAL A N 1
ATOM 2371 C CA . VAL A 1 307 ? 39.250 4.031 -34.920 1.00 93.75 307 VAL A CA 1
ATOM 2372 C C . VAL A 1 307 ? 40.565 3.399 -35.381 1.00 93.75 307 VAL A C 1
ATOM 2374 O O . VAL A 1 307 ? 41.268 3.988 -36.198 1.00 93.75 307 VAL A O 1
ATOM 2377 N N . VAL A 1 308 ? 40.885 2.186 -34.921 1.00 92.94 308 VAL A N 1
ATOM 2378 C CA . VAL A 1 308 ? 42.093 1.461 -35.353 1.00 92.94 308 VAL A CA 1
ATOM 2379 C C . VAL A 1 308 ? 42.061 1.180 -36.855 1.00 92.94 308 VAL A C 1
ATOM 2381 O O . VAL A 1 308 ? 43.076 1.347 -37.529 1.00 92.94 308 VAL A O 1
ATOM 2384 N N . PHE A 1 309 ? 40.901 0.814 -37.401 1.00 91.56 309 PHE A N 1
ATOM 2385 C CA . PHE A 1 309 ? 40.729 0.598 -38.835 1.00 91.56 309 PHE A CA 1
ATOM 2386 C C . PHE A 1 309 ? 40.936 1.885 -39.650 1.00 91.56 309 PHE A C 1
ATOM 2388 O O . PHE A 1 309 ? 41.632 1.868 -40.664 1.00 91.56 309 PHE A O 1
ATOM 2395 N N . LEU A 1 310 ? 40.402 3.018 -39.184 1.00 91.56 310 LEU A N 1
ATOM 2396 C CA . LEU A 1 310 ? 40.618 4.318 -39.824 1.00 91.56 310 LEU A CA 1
ATOM 2397 C C . LEU A 1 310 ? 42.091 4.744 -39.777 1.00 91.56 310 LEU A C 1
ATOM 2399 O O . LEU A 1 310 ? 42.614 5.226 -40.779 1.00 91.56 310 LEU A O 1
ATOM 2403 N N . ILE A 1 311 ? 42.780 4.517 -38.653 1.00 89.62 311 ILE A N 1
ATOM 2404 C CA . ILE A 1 311 ? 44.223 4.770 -38.529 1.00 89.62 311 ILE A CA 1
ATOM 2405 C C . ILE A 1 311 ? 45.008 3.870 -39.489 1.00 89.62 311 ILE A C 1
ATOM 2407 O O . ILE A 1 311 ? 45.903 4.353 -40.180 1.00 89.62 311 ILE A O 1
ATOM 2411 N N . TYR A 1 312 ? 44.658 2.585 -39.577 1.00 85.81 312 TYR A N 1
ATOM 2412 C CA . TYR A 1 312 ? 45.283 1.649 -40.511 1.00 85.81 312 TYR A CA 1
ATOM 2413 C C . TYR A 1 312 ? 45.136 2.109 -41.965 1.00 85.81 312 TYR A C 1
ATOM 2415 O O . TYR A 1 312 ? 46.122 2.117 -42.701 1.00 85.81 312 TYR A O 1
ATOM 2423 N N . LEU A 1 313 ? 43.942 2.554 -42.370 1.00 87.44 313 LEU A N 1
ATOM 2424 C CA . LEU A 1 313 ? 43.726 3.116 -43.703 1.00 87.44 313 LEU A CA 1
ATOM 2425 C C . LEU A 1 313 ? 44.542 4.393 -43.916 1.00 87.44 313 LEU A C 1
ATOM 2427 O O . LEU A 1 313 ? 45.206 4.518 -44.939 1.00 87.44 313 LEU A O 1
ATOM 2431 N N . PHE A 1 314 ? 44.543 5.315 -42.951 1.00 86.00 314 PHE A N 1
ATOM 2432 C CA . PHE A 1 314 ? 45.252 6.591 -43.059 1.00 86.00 314 PHE A CA 1
ATOM 2433 C C . PHE A 1 314 ? 46.771 6.407 -43.196 1.00 86.00 314 PHE A C 1
ATOM 2435 O O . PHE A 1 314 ? 47.393 6.956 -44.105 1.00 86.00 314 PHE A O 1
ATOM 2442 N N . VAL A 1 315 ? 47.369 5.568 -42.346 1.00 82.25 315 VAL A N 1
ATOM 2443 C CA . VAL A 1 315 ? 48.788 5.189 -42.446 1.00 82.25 315 VAL A CA 1
ATOM 2444 C C . VAL A 1 315 ? 49.041 4.413 -43.739 1.00 82.25 315 VAL A C 1
ATOM 2446 O O . VAL A 1 315 ? 50.063 4.600 -44.396 1.00 82.25 315 VAL A O 1
ATOM 2449 N N . GLY A 1 316 ? 48.088 3.579 -44.145 1.00 77.62 316 GLY A N 1
ATOM 2450 C CA . GLY A 1 316 ? 48.104 2.852 -45.403 1.00 77.62 316 GLY A CA 1
ATOM 2451 C C . GLY A 1 316 ? 48.182 3.742 -46.647 1.00 77.62 316 GLY A C 1
ATOM 2452 O O . GLY A 1 316 ? 48.965 3.449 -47.550 1.00 77.62 316 GLY A O 1
ATOM 2453 N N . PHE A 1 317 ? 47.438 4.850 -46.678 1.00 79.12 317 PHE A N 1
ATOM 2454 C CA . PHE A 1 317 ? 47.497 5.838 -47.761 1.00 79.12 317 PHE A CA 1
ATOM 2455 C C . PHE A 1 317 ? 48.848 6.568 -47.821 1.00 79.12 317 PHE A C 1
ATOM 2457 O O . PHE A 1 317 ? 49.302 6.907 -48.912 1.00 79.12 317 PHE A O 1
ATOM 2464 N N . GLY A 1 318 ? 49.519 6.766 -46.681 1.00 75.75 318 GLY A N 1
ATOM 2465 C CA . GLY A 1 318 ? 50.859 7.365 -46.631 1.00 75.75 318 GLY A CA 1
ATOM 2466 C C . GLY A 1 318 ? 52.003 6.394 -46.960 1.00 75.75 318 GLY A C 1
ATOM 2467 O O . GLY A 1 318 ? 52.974 6.780 -47.609 1.00 75.75 318 GLY A O 1
ATOM 2468 N N . CYS A 1 319 ? 51.891 5.130 -46.538 1.00 68.31 319 CYS A N 1
ATOM 2469 C CA . CYS A 1 319 ? 52.991 4.152 -46.553 1.00 68.31 319 CYS A CA 1
ATOM 2470 C C . CYS A 1 319 ? 52.835 2.996 -47.567 1.00 68.31 319 CYS A C 1
ATOM 2472 O O . CYS A 1 319 ? 53.780 2.221 -47.733 1.00 68.31 319 CYS A O 1
ATOM 2474 N N . GLY A 1 320 ? 51.685 2.872 -48.243 1.00 66.44 320 GLY A N 1
ATOM 2475 C CA . GLY A 1 320 ? 51.379 1.818 -49.222 1.00 66.44 320 GLY A CA 1
ATOM 2476 C C . GLY A 1 320 ? 50.856 0.521 -48.585 1.00 66.44 320 GLY A C 1
ATOM 2477 O O . GLY A 1 320 ? 51.608 -0.228 -47.958 1.00 66.44 320 GLY A O 1
ATOM 2478 N N . LEU A 1 321 ? 49.561 0.235 -48.758 1.00 63.19 321 LEU A N 1
ATOM 2479 C CA . LEU A 1 321 ? 48.909 -1.010 -48.317 1.00 63.19 321 LEU A CA 1
ATOM 2480 C C . LEU A 1 321 ? 49.201 -2.172 -49.285 1.00 63.19 321 LEU A C 1
ATOM 2482 O O . LEU A 1 321 ? 49.329 -1.925 -50.482 1.00 63.19 321 LEU A O 1
ATOM 2486 N N . PRO A 1 322 ? 49.247 -3.443 -48.836 1.00 59.28 322 PRO A N 1
ATOM 2487 C CA . PRO A 1 322 ? 49.181 -3.952 -47.461 1.00 59.28 322 PRO A CA 1
ATOM 2488 C C . PRO A 1 322 ? 50.569 -4.243 -46.841 1.00 59.28 322 PRO A C 1
ATOM 2490 O O . PRO A 1 322 ? 50.641 -4.747 -45.726 1.00 59.28 322 PRO A O 1
ATOM 2493 N N . GLY A 1 323 ? 51.664 -3.956 -47.558 1.00 63.47 323 GLY A N 1
ATOM 2494 C CA . GLY A 1 323 ? 53.031 -4.353 -47.183 1.00 63.47 323 GLY A CA 1
ATOM 2495 C C . GLY A 1 323 ? 53.920 -3.261 -46.573 1.00 63.47 323 GLY A C 1
ATOM 2496 O O . GLY A 1 323 ? 55.093 -3.535 -46.341 1.00 63.47 323 GLY A O 1
ATOM 2497 N N . TRP A 1 324 ? 53.412 -2.036 -46.358 1.00 63.75 324 TRP A N 1
ATOM 2498 C CA . TRP A 1 324 ? 54.166 -0.876 -45.837 1.00 63.75 324 TRP A CA 1
ATOM 2499 C C . TRP A 1 324 ? 55.535 -0.664 -46.507 1.00 63.75 324 TRP A C 1
ATOM 2501 O O . TRP A 1 324 ? 56.529 -0.327 -45.856 1.00 63.75 324 TRP A O 1
ATOM 2511 N N . SER A 1 325 ? 55.587 -0.843 -47.828 1.00 61.56 325 SER A N 1
ATOM 2512 C CA . SER A 1 325 ? 56.828 -0.891 -48.613 1.00 61.56 325 SER A CA 1
ATOM 2513 C C . SER A 1 325 ? 57.658 0.395 -48.568 1.00 61.56 325 SER A C 1
ATOM 2515 O O . SER A 1 325 ? 58.852 0.353 -48.850 1.00 61.56 325 SER A O 1
ATOM 2517 N N . ARG A 1 326 ? 57.057 1.537 -48.201 1.00 62.31 326 ARG A N 1
ATOM 2518 C CA . ARG A 1 326 ? 57.759 2.824 -48.062 1.00 62.31 326 ARG A CA 1
ATOM 2519 C C . ARG A 1 326 ? 58.217 3.164 -46.642 1.00 62.31 326 ARG A C 1
ATOM 2521 O O . ARG A 1 326 ? 59.028 4.070 -46.494 1.00 62.31 326 ARG A O 1
ATOM 2528 N N . CYS A 1 327 ? 57.715 2.474 -45.617 1.00 64.62 327 CYS A N 1
ATOM 2529 C CA . CYS A 1 327 ? 57.930 2.852 -44.212 1.00 64.62 327 CYS A CA 1
ATOM 2530 C C . CYS A 1 327 ? 58.696 1.796 -43.396 1.00 64.62 327 CYS A C 1
ATOM 2532 O O . CYS A 1 327 ? 59.213 2.113 -42.327 1.00 64.62 327 CYS A O 1
ATOM 2534 N N . VAL A 1 328 ? 58.835 0.565 -43.901 1.00 62.84 328 VAL A N 1
ATOM 2535 C CA . VAL A 1 328 ? 59.674 -0.477 -43.290 1.00 62.84 328 VAL A CA 1
ATOM 2536 C C . VAL A 1 328 ? 60.934 -0.650 -44.137 1.00 62.84 328 VAL A C 1
ATOM 2538 O O . VAL A 1 328 ? 60.888 -1.199 -45.234 1.00 62.84 328 VAL A O 1
ATOM 2541 N N . GLY A 1 329 ? 62.067 -0.143 -43.643 1.00 56.34 329 GLY A N 1
ATOM 2542 C CA . GLY A 1 329 ? 63.357 -0.232 -44.328 1.00 56.34 329 GLY A CA 1
ATOM 2543 C C . GLY A 1 329 ? 63.784 -1.683 -44.568 1.00 56.34 329 GLY A C 1
ATOM 2544 O O . GLY A 1 329 ? 63.785 -2.502 -43.646 1.00 56.34 329 GLY A O 1
ATOM 2545 N N . SER A 1 330 ? 64.172 -2.004 -45.804 1.00 53.19 330 SER A N 1
ATOM 2546 C CA . SER A 1 330 ? 64.786 -3.291 -46.126 1.00 53.19 330 SER A CA 1
ATOM 2547 C C . SER A 1 330 ? 66.102 -3.428 -45.359 1.00 53.19 330 SER A C 1
ATOM 2549 O O . SER A 1 330 ? 67.033 -2.652 -45.580 1.00 53.19 330 SER A O 1
ATOM 2551 N N . LYS A 1 331 ? 66.217 -4.427 -44.476 1.00 55.91 331 LYS A N 1
ATOM 2552 C CA . LYS A 1 331 ? 67.528 -4.862 -43.981 1.00 55.91 331 LYS A CA 1
ATOM 2553 C C . LYS A 1 331 ? 68.327 -5.386 -45.174 1.00 55.91 331 LYS A C 1
ATOM 2555 O O . LYS A 1 331 ? 68.037 -6.472 -45.672 1.00 55.91 331 LYS A O 1
ATOM 2560 N N . SER A 1 332 ? 69.320 -4.613 -45.609 1.00 48.41 332 SER A N 1
ATOM 2561 C CA . SER A 1 332 ? 70.400 -5.097 -46.468 1.00 48.41 332 SER A CA 1
ATOM 2562 C C . SER A 1 332 ? 71.072 -6.266 -45.752 1.00 48.41 332 SER A C 1
ATOM 2564 O O . SER A 1 332 ? 71.701 -6.075 -44.711 1.00 48.41 332 SER A O 1
ATOM 2566 N N . LYS A 1 333 ? 70.887 -7.486 -46.264 1.00 52.41 333 LYS A N 1
ATOM 2567 C CA . LYS A 1 333 ? 71.835 -8.571 -46.016 1.00 52.41 333 LYS A CA 1
ATOM 2568 C C . LYS A 1 333 ? 73.078 -8.217 -46.823 1.00 52.41 333 LYS A C 1
ATOM 2570 O O . LYS A 1 333 ? 73.013 -8.261 -48.046 1.00 52.41 333 LYS A O 1
ATOM 2575 N N . ASN A 1 334 ? 74.150 -7.834 -46.143 1.00 47.50 334 ASN A N 1
ATOM 2576 C CA . ASN A 1 334 ? 75.479 -7.904 -46.728 1.00 47.50 334 ASN A CA 1
ATOM 2577 C C . ASN A 1 334 ? 76.120 -9.198 -46.232 1.00 47.50 334 ASN A C 1
ATOM 2579 O O . ASN A 1 334 ? 76.153 -9.434 -45.020 1.00 47.50 334 ASN A O 1
ATOM 2583 N N . ASP A 1 335 ? 76.527 -10.011 -47.205 1.00 45.03 335 ASP A N 1
ATOM 2584 C CA . ASP A 1 335 ? 77.578 -11.021 -47.087 1.00 45.03 335 ASP A CA 1
ATOM 2585 C C . ASP A 1 335 ? 78.903 -10.388 -46.625 1.00 45.03 335 ASP A C 1
ATOM 2587 O O . ASP A 1 335 ? 79.123 -9.181 -46.904 1.00 45.03 335 ASP A O 1
#

pLDDT: mean 70.39, std 16.53, range [34.31, 95.31]

InterPro domains:
  IPR001388 Synaptobrevin-like [PR00219] (240-259)
  IPR001388 Synaptobrevin-like [PR00219] (260-279)
  IPR001388 Synaptobrevin-like [PR00219] (296-315)
  IPR001388 Synaptobrevin-like [PS00417] (253-272)
  IPR010908 Longin domain [PF13774] (122-215)
  IPR010908 Longin domain [PS50859] (91-222)
  IPR010908 Longin domain [SM01270] (121-217)
  IPR010908 Longin domain [cd14824] (98-225)
  IPR011012 Longin-like domain superfamily [SSF64356] (98-223)
  IPR011032 GroES-like superfamily [SSF50129] (9-97)
  IPR018369 Chaperonin GroES, conserved site [PS00681] (11-35)
  IPR020818 GroES chaperonin family [MF_00580] (10-103)
  IPR020818 GroES chaperonin family [PF00166] (11-97)
  IPR020818 GroES chaperonin family [SM00883] (10-97)
  IPR020818 GroES chaperonin family [cd00320] (10-97)
  IPR037124 GroES chaperonin superfamily [G3DSA:2.30.33.40] (10-98)
  IPR042855 v-SNARE, coiled-coil homology domain [PF00957] (236-314)
  IPR042855 v-SNARE, coiled-coil homology domain [PS50892] (235-295)
  IPR051097 Synaptobrevin-like vesicular transport protein [PTHR21136] (98-315)

Organism: NCBI:txid172621

Sequence (335 aa):
MTTALKSIKSLAPLLDRILVQRIKAETKTASGIYLPESSVKELNEARVLAVGPGGLDKEGKRVTPSVTAGDKVLIPQYGGSPVKVGDEEYSLFRDHDSCIAYRTTILTEHTTSASSGTSSLASLILPKIDHAKPQKLTYTHNQNFIHYIADAPSDYPSSDPTAGGLTYLVVASSSFGRRIPFGYLVEIKKQFLARYDPDSTDFASLPPYGAADFNAQLKKLMVGYGTTEGGKQDAITNTQQEIDNVKGIMTENIERVLERGERIDLLVDKTDRLGVGARDFRVRSRGLKRRMWWKNVKLMVLLGVVVVFLIYLFVGFGCGLPGWSRCVGSKSKND

Secondary structure (DSSP, 8-state):
-------GGG-PPPTT-EEEEEPPPPSB-TTSPBPPGGGSPPPSEEEEEEE-S-EE-TTS-EE--S--TT-EEE--SS-SEEEEETTEEEEEE---EEEEEETTEEEEEEES-TT-THHHHHHHHGGG---SS-EEEEEEETTEEEEEEE--GGGS-SS--GGGGEEEEEEEEGGGTTHHHHHHHHHHHHHHHHHS-TTT--TTTPPTTTTGGGHHHHHHHHHHHHH-HHHHHHHHHTTHHHHGGGGG-EEEEHHHHHTTT--------TTTHHHHHHHHHHHHHHHHHHHHHHHHHHHHHHHHHHHHHHHHHHHHHHH-TTTTTTTS-------